Protein AF-A0A954HUU0-F1 (afdb_monomer_lite)

Secondary structure (DSSP, 8-state):
-PPPP-HHHHHHHHHHHHTT-S--HHHHHHHHHTTSS-HHHHHHHHHHHHHHHHTTSS---HHHHHHHHHHHHHHHHHT-SS--TTGGGTTTGGG----HHHHHHHT---SEEE----TTSSHHHHHHHHHHHHHHHSTT-EEEEEESSHHHHHHHHHHHHHHHTTSGGGEEEEETTTTEEEETTS-EEEEEESTTGGGGTT---SEEEETTGGGS-HHHHHHHHHHTTTTT-EEEE-

Radius of gyration: 20.22 Å; chains: 1; bounding box: 48×48×53 Å

Structure (mmCIF, N/CA/C/O backbone):
data_AF-A0A954HUU0-F1
#
_entry.id   AF-A0A954HUU0-F1
#
loop_
_atom_site.group_PDB
_atom_site.id
_atom_site.type_symbol
_atom_site.label_atom_id
_atom_site.label_alt_id
_atom_site.label_comp_id
_atom_site.label_asym_id
_atom_site.label_entity_id
_atom_site.label_seq_id
_atom_site.pdbx_PDB_ins_code
_atom_site.Cartn_x
_atom_site.Cartn_y
_atom_site.Cartn_z
_atom_site.occupancy
_atom_site.B_iso_or_equiv
_atom_site.auth_seq_id
_atom_site.auth_comp_id
_atom_site.auth_asym_id
_atom_site.auth_atom_id
_atom_site.pdbx_PDB_model_num
ATOM 1 N N . MET A 1 1 ? -6.902 29.969 11.211 1.00 32.25 1 MET A N 1
ATOM 2 C CA . MET A 1 1 ? -5.852 28.971 11.527 1.00 32.25 1 MET A CA 1
ATOM 3 C C . MET A 1 1 ? -6.491 27.857 12.345 1.00 32.25 1 MET A C 1
ATOM 5 O O . MET A 1 1 ? -6.818 28.098 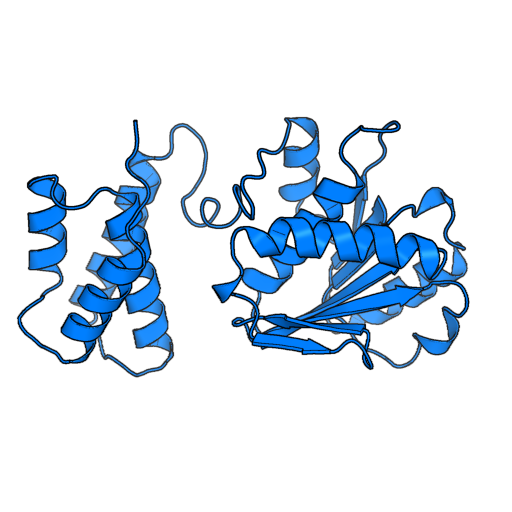13.498 1.00 32.25 1 MET A O 1
ATOM 9 N N . SER A 1 2 ? -6.751 26.686 11.755 1.00 42.28 2 SER A N 1
ATOM 10 C CA . SER A 1 2 ? -7.292 25.547 12.514 1.00 42.28 2 SER A CA 1
ATOM 11 C C . SER A 1 2 ? -6.199 25.004 13.440 1.00 42.28 2 SER A C 1
ATOM 13 O O . SER A 1 2 ? -5.129 24.620 12.966 1.00 42.28 2 SER A O 1
ATOM 15 N N . ARG A 1 3 ? -6.422 25.036 14.761 1.00 49.59 3 ARG A N 1
ATOM 16 C CA . ARG A 1 3 ? -5.542 24.363 15.730 1.00 49.59 3 ARG A CA 1
ATOM 17 C C . ARG A 1 3 ? -5.655 22.859 15.487 1.00 49.59 3 ARG A C 1
ATOM 19 O O . ARG A 1 3 ? -6.752 22.324 15.591 1.00 49.59 3 ARG A O 1
ATOM 26 N N . LYS A 1 4 ? -4.541 22.188 15.182 1.00 52.84 4 LYS A N 1
ATOM 27 C CA . LYS A 1 4 ? -4.519 20.724 15.048 1.00 52.84 4 LYS A CA 1
ATOM 28 C C . LYS A 1 4 ? -5.089 20.067 16.321 1.00 52.84 4 LYS A C 1
ATOM 30 O O . LYS A 1 4 ? -4.762 20.540 17.414 1.00 52.84 4 LYS A O 1
ATOM 35 N N . PRO A 1 5 ? -5.914 19.011 16.209 1.00 57.75 5 PRO A N 1
ATOM 36 C CA . PRO A 1 5 ? -6.467 18.317 17.368 1.00 57.75 5 PRO A CA 1
ATOM 37 C C . PRO A 1 5 ? -5.369 17.710 18.242 1.00 57.75 5 PRO A C 1
ATOM 39 O O . PRO A 1 5 ? -4.476 17.021 17.744 1.00 57.75 5 PRO A O 1
ATOM 42 N N . ASP A 1 6 ? -5.459 17.914 19.555 1.00 71.38 6 ASP A N 1
ATOM 43 C CA . ASP A 1 6 ? -4.614 17.213 20.520 1.00 71.38 6 ASP A CA 1
ATOM 44 C C . ASP A 1 6 ? -5.115 15.770 20.678 1.00 71.38 6 ASP A C 1
ATOM 46 O O . ASP A 1 6 ? -6.117 15.489 21.341 1.00 71.38 6 ASP A O 1
ATOM 50 N N . ARG A 1 7 ? -4.409 14.840 20.033 1.00 62.88 7 ARG A N 1
ATOM 51 C CA . ARG A 1 7 ? -4.769 13.418 19.992 1.00 62.88 7 ARG A CA 1
ATOM 52 C C . ARG A 1 7 ? -4.695 12.736 21.359 1.00 62.88 7 ARG A C 1
ATOM 54 O O . ARG A 1 7 ? -5.419 11.766 21.579 1.00 62.88 7 ARG A O 1
ATOM 61 N N . LYS A 1 8 ? -3.860 13.230 22.281 1.00 69.06 8 LYS A N 1
ATOM 62 C CA . LYS A 1 8 ? -3.802 12.709 23.654 1.00 69.06 8 LYS A CA 1
ATOM 63 C C . LYS A 1 8 ? -5.091 13.067 24.392 1.00 69.06 8 LYS A C 1
ATOM 65 O O . LYS A 1 8 ? -5.734 12.189 24.961 1.00 69.06 8 LYS A O 1
ATOM 70 N N . LYS A 1 9 ? -5.529 14.318 24.246 1.00 66.06 9 LYS A N 1
ATOM 71 C CA . LYS A 1 9 ? -6.790 14.817 24.803 1.00 66.06 9 LYS A CA 1
ATOM 72 C C . LYS A 1 9 ? -8.018 14.095 24.231 1.00 66.06 9 LYS A C 1
ATOM 74 O O . LYS A 1 9 ? -8.943 13.790 24.975 1.00 66.06 9 LYS A O 1
ATOM 79 N N . VAL A 1 10 ? -8.023 13.764 22.933 1.00 66.44 10 VAL A N 1
ATOM 80 C CA . VAL A 1 10 ? -9.091 12.947 22.311 1.00 66.44 10 VAL A CA 1
ATOM 81 C C . VAL A 1 10 ? -9.183 11.567 22.967 1.00 66.44 10 VAL A C 1
ATOM 83 O O . VAL A 1 10 ? -10.275 11.155 23.351 1.00 66.44 10 VAL A O 1
ATOM 86 N N . LYS A 1 11 ? -8.052 10.869 23.139 1.00 71.00 11 LYS A N 1
ATOM 87 C CA . LYS A 1 11 ? -8.024 9.550 23.793 1.00 71.00 11 LYS A CA 1
ATOM 88 C C . LYS A 1 11 ? -8.508 9.614 25.240 1.00 71.00 11 LYS A C 1
ATOM 90 O O . LYS A 1 11 ? -9.273 8.751 25.651 1.00 71.00 11 LYS A O 1
ATOM 95 N N . GLU A 1 12 ? -8.102 10.635 25.994 1.00 69.06 12 GLU A N 1
ATOM 96 C CA . GLU A 1 12 ? -8.565 10.854 27.372 1.00 69.06 12 GLU A CA 1
ATOM 97 C C . GLU A 1 12 ? -10.092 11.025 27.439 1.00 69.06 12 GLU A C 1
ATOM 99 O O . GLU A 1 12 ? -10.744 10.387 28.262 1.00 69.06 12 GLU A O 1
ATOM 104 N N . ILE A 1 13 ? -10.676 11.817 26.531 1.00 66.38 13 ILE A N 1
ATOM 105 C CA . ILE A 1 13 ? -12.129 12.047 26.466 1.00 66.38 13 ILE A CA 1
ATOM 106 C C . ILE A 1 13 ? -12.883 10.772 26.088 1.00 66.38 13 ILE A C 1
ATOM 108 O O . ILE A 1 13 ? -13.893 10.451 26.712 1.00 66.38 13 ILE A O 1
ATOM 112 N N . VAL A 1 14 ? -12.398 10.041 25.080 1.00 66.75 14 VAL A N 1
ATOM 113 C CA . VAL A 1 14 ? -13.001 8.768 24.670 1.00 66.75 14 VAL A CA 1
ATOM 114 C C . VAL A 1 14 ? -12.947 7.785 25.833 1.00 66.75 14 VAL A C 1
ATOM 116 O O . VAL A 1 14 ? -13.980 7.243 26.196 1.00 66.75 14 VAL A O 1
ATOM 119 N N . ASN A 1 15 ? -11.795 7.612 26.482 1.00 68.38 15 ASN A N 1
ATOM 120 C CA . ASN A 1 15 ? -11.653 6.692 27.611 1.00 68.38 15 ASN A CA 1
ATOM 121 C C . ASN A 1 15 ? -12.575 7.048 28.786 1.00 68.38 15 ASN A C 1
ATOM 123 O O . ASN A 1 15 ? -13.196 6.150 29.349 1.00 68.38 15 ASN A O 1
ATOM 127 N N . ALA A 1 16 ? -12.720 8.334 29.116 1.00 65.88 16 ALA A N 1
ATOM 128 C CA . ALA A 1 16 ? -13.672 8.788 30.132 1.00 65.88 16 ALA A CA 1
ATOM 129 C C . ALA A 1 16 ? -15.127 8.457 29.743 1.00 65.88 16 ALA A C 1
ATOM 131 O O . ALA A 1 16 ? -15.900 7.968 30.567 1.00 65.88 16 ALA A O 1
ATOM 132 N N . PHE A 1 17 ? -15.485 8.622 28.464 1.00 66.44 17 PHE A N 1
ATOM 133 C CA . PHE A 1 17 ? -16.794 8.218 27.943 1.00 66.44 17 PHE A CA 1
ATOM 134 C C . PHE A 1 17 ? -17.013 6.697 28.042 1.00 66.44 17 PHE A C 1
ATOM 136 O O . PHE A 1 17 ? -18.067 6.250 28.493 1.00 66.44 17 PHE A O 1
ATOM 143 N N . LEU A 1 18 ? -16.011 5.889 27.666 1.00 61.09 18 LEU A N 1
ATOM 144 C CA . LEU A 1 18 ? -16.053 4.420 27.761 1.00 61.09 18 LEU A CA 1
ATOM 145 C C . LEU A 1 18 ? -16.212 3.944 29.211 1.00 61.09 18 LEU A C 1
ATOM 147 O O . LEU A 1 18 ? -16.964 3.008 29.475 1.00 61.09 18 LEU A O 1
ATOM 151 N N . ALA A 1 19 ? -15.549 4.619 30.152 1.00 67.50 19 ALA A N 1
ATOM 152 C CA . ALA A 1 19 ? -15.656 4.354 31.583 1.00 67.50 19 ALA A CA 1
ATOM 153 C C . ALA A 1 19 ? -17.013 4.783 32.186 1.00 67.50 19 ALA A C 1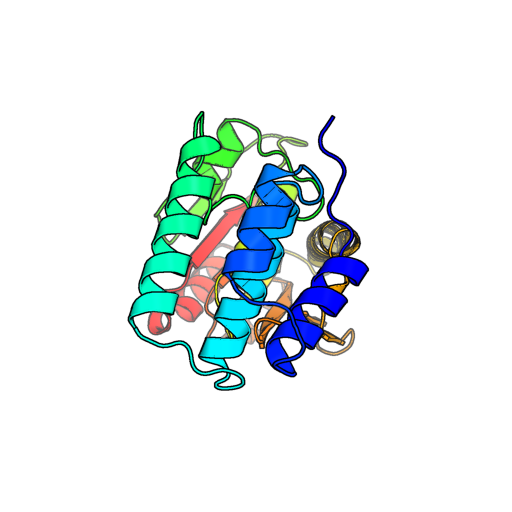
ATOM 155 O O . ALA A 1 19 ? -17.248 4.573 33.375 1.00 67.50 19 ALA A O 1
ATOM 156 N N . LYS A 1 20 ? -17.920 5.360 31.376 1.00 63.16 20 LYS A N 1
ATOM 157 C CA . LYS A 1 20 ? -19.180 6.000 31.800 1.00 63.16 20 LYS A CA 1
ATOM 158 C C . LYS A 1 20 ? -18.962 7.128 32.817 1.00 63.16 20 LYS A C 1
ATOM 160 O O . LYS A 1 20 ? -19.861 7.471 33.585 1.00 63.16 20 LYS A O 1
ATOM 165 N N . GLU A 1 21 ? -17.776 7.726 32.817 1.00 48.81 21 GLU A N 1
ATOM 166 C CA . GLU A 1 21 ? -17.417 8.819 33.709 1.00 48.81 21 GLU A CA 1
ATOM 167 C C . GLU A 1 21 ? -17.825 10.156 33.084 1.00 48.81 21 GLU A C 1
ATOM 169 O O . GLU A 1 21 ? -17.223 10.589 32.109 1.00 48.81 21 GLU A O 1
ATOM 174 N N . ARG A 1 22 ? -18.837 10.823 33.667 1.00 49.34 22 ARG A N 1
ATOM 175 C CA . ARG A 1 22 ? -19.143 12.278 33.589 1.00 49.34 22 ARG A CA 1
ATOM 176 C C . ARG A 1 22 ? -19.144 12.987 32.217 1.00 49.34 22 ARG A C 1
ATOM 178 O O . ARG A 1 22 ? -19.263 14.208 32.196 1.00 49.34 22 ARG A O 1
ATOM 185 N N . ILE A 1 23 ? -19.027 12.279 31.100 1.00 52.69 23 ILE A N 1
ATOM 186 C CA . ILE A 1 23 ? -19.026 12.839 29.749 1.00 52.69 23 ILE A CA 1
ATOM 187 C C . ILE A 1 23 ? -20.113 12.125 28.951 1.00 52.69 23 ILE A C 1
ATOM 189 O O . ILE A 1 23 ? -20.006 10.940 28.644 1.00 52.69 23 ILE A O 1
ATOM 193 N N . SER A 1 24 ? -21.173 12.860 28.639 1.00 62.12 24 SER A N 1
ATOM 194 C CA . SER A 1 24 ? -22.271 12.456 27.762 1.00 62.12 24 SER A CA 1
ATOM 195 C C . SER A 1 24 ? -22.064 12.980 26.334 1.00 62.12 24 SER A C 1
ATOM 197 O O . SER A 1 24 ? -21.179 13.796 26.069 1.00 62.12 24 SER A O 1
ATOM 199 N N . LEU A 1 25 ? -22.890 12.523 25.387 1.00 57.91 25 LEU A N 1
ATOM 200 C CA . LEU A 1 25 ? -22.887 13.083 24.030 1.00 57.91 25 LEU A CA 1
ATOM 201 C C . LEU A 1 25 ? -23.312 14.561 24.052 1.00 57.91 25 LEU A C 1
ATOM 203 O O . LEU A 1 25 ? -22.773 15.362 23.296 1.00 57.91 25 LEU A O 1
ATOM 207 N N . GLU A 1 26 ? -24.215 14.934 24.966 1.00 60.00 26 GLU A N 1
ATOM 208 C CA . GLU A 1 26 ? -24.618 16.325 25.204 1.00 60.00 26 GLU A CA 1
ATOM 209 C C . GLU A 1 26 ? -23.452 17.210 25.696 1.00 60.00 26 GLU A C 1
ATOM 211 O O . GLU A 1 26 ? -23.372 18.391 25.345 1.00 60.00 26 GLU A O 1
ATOM 216 N N . ASP A 1 27 ? -22.507 16.646 26.456 1.00 64.62 27 ASP A N 1
ATOM 217 C CA . ASP A 1 27 ? -21.320 17.375 26.923 1.00 64.62 27 ASP A CA 1
ATOM 218 C C . ASP A 1 27 ? -20.327 17.661 25.789 1.00 64.62 27 ASP A C 1
ATOM 220 O O . ASP A 1 27 ? -19.670 18.703 25.789 1.00 64.62 27 ASP A O 1
ATOM 224 N N . ILE A 1 28 ? -20.215 16.763 24.805 1.00 62.78 28 ILE A N 1
ATOM 225 C CA . ILE A 1 28 ? -19.353 16.961 23.629 1.00 62.78 28 ILE A CA 1
ATOM 226 C C . ILE A 1 28 ? -19.895 18.107 22.760 1.00 62.78 28 ILE A C 1
ATOM 228 O O . ILE A 1 28 ? -19.119 18.974 22.352 1.00 62.78 28 ILE A O 1
ATOM 232 N N . ASP A 1 29 ? -21.215 18.152 22.548 1.00 57.62 29 ASP A N 1
ATOM 233 C CA . ASP A 1 29 ? -21.903 19.214 21.798 1.00 57.62 29 ASP A CA 1
ATOM 234 C C . ASP A 1 29 ? -21.718 20.584 22.469 1.00 57.62 29 ASP A C 1
ATOM 236 O O . ASP A 1 29 ? -21.285 21.551 21.840 1.00 57.62 29 ASP A O 1
ATOM 240 N N . THR A 1 30 ? -21.942 20.645 23.784 1.00 65.88 30 THR A N 1
ATOM 241 C CA . THR A 1 30 ? -21.792 21.878 24.573 1.00 65.88 30 THR A CA 1
ATOM 242 C C . THR A 1 30 ? -20.370 22.442 24.479 1.00 65.88 30 THR A C 1
ATOM 244 O O . THR A 1 30 ? -20.165 23.656 24.427 1.00 65.88 30 THR A O 1
ATOM 247 N N . ARG A 1 31 ? -19.356 21.570 24.444 1.00 62.62 31 ARG A N 1
ATOM 248 C CA . ARG A 1 31 ? -17.946 21.976 24.323 1.00 62.62 31 ARG A CA 1
ATOM 249 C C . ARG A 1 31 ? -17.572 22.425 22.908 1.00 62.62 31 ARG A C 1
ATOM 251 O O . ARG A 1 31 ? -16.683 23.264 22.764 1.00 62.62 31 ARG A O 1
ATOM 258 N N . LEU A 1 32 ? -18.248 21.926 21.872 1.00 56.62 32 LEU A N 1
ATOM 259 C CA . LEU A 1 32 ? -18.124 22.455 20.509 1.00 56.62 32 LEU A CA 1
ATOM 260 C C . LEU A 1 32 ? -18.706 23.871 20.412 1.00 56.62 32 LEU A C 1
ATOM 262 O O . LEU A 1 32 ? -18.048 24.764 19.884 1.00 56.62 32 LEU A O 1
ATOM 266 N N . GLU A 1 33 ? -19.904 24.095 20.957 1.00 57.56 33 GLU A N 1
ATOM 267 C CA . GLU A 1 33 ? -20.574 25.406 20.937 1.00 57.56 33 GLU A CA 1
ATOM 268 C C . GLU A 1 33 ? -19.787 26.477 21.698 1.00 57.56 33 GLU A C 1
ATOM 270 O O . GLU A 1 33 ? -19.689 27.620 21.255 1.00 57.56 33 GLU A O 1
ATOM 275 N N . LYS A 1 34 ? -19.149 26.090 22.807 1.00 63.84 34 LYS A N 1
ATOM 276 C CA . LYS A 1 34 ? -18.249 26.959 23.580 1.00 63.84 34 LYS A CA 1
ATOM 277 C C . LYS A 1 34 ? -16.889 27.199 22.908 1.00 63.84 34 LYS A C 1
ATOM 279 O O . LYS A 1 34 ? -16.069 27.938 23.448 1.00 63.84 34 LYS A O 1
ATOM 284 N N . GLY A 1 35 ? -16.620 26.573 21.758 1.00 51.84 35 GLY A N 1
ATOM 285 C CA . GLY A 1 35 ? -15.340 26.663 21.049 1.00 51.84 35 GLY A CA 1
ATOM 286 C C . GLY A 1 35 ? -14.175 25.963 21.761 1.00 51.84 35 GLY A C 1
ATOM 287 O O . GLY A 1 35 ? -13.019 26.132 21.369 1.00 51.84 35 GLY A O 1
ATOM 288 N N . GLU A 1 36 ? -14.457 25.171 22.800 1.00 60.09 36 GLU A N 1
ATOM 289 C CA . GLU A 1 36 ? -13.460 24.373 23.520 1.00 60.09 36 GLU A CA 1
ATOM 290 C C . GLU A 1 36 ? 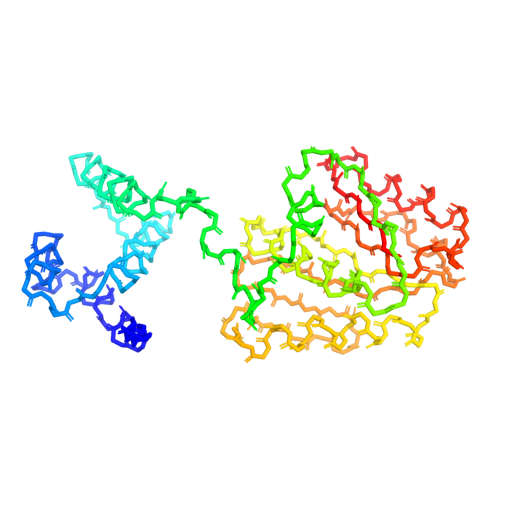-12.957 23.208 22.656 1.00 60.09 36 GLU A C 1
ATOM 292 O O . GLU A 1 36 ? -11.788 22.814 22.746 1.00 60.09 36 GLU A O 1
ATOM 297 N N . PHE A 1 37 ? -13.831 22.685 21.790 1.00 61.34 37 PHE A N 1
ATOM 298 C CA . PHE A 1 37 ? -13.492 21.752 20.724 1.00 61.34 37 PHE A CA 1
ATOM 299 C C . PHE A 1 37 ? -13.659 22.407 19.355 1.00 61.34 37 PHE A C 1
ATOM 301 O O . PHE A 1 37 ? -14.592 23.165 19.118 1.00 61.34 37 PHE A O 1
ATOM 308 N N . ASN A 1 38 ? -12.759 22.076 18.429 1.00 63.12 38 ASN A N 1
ATOM 309 C CA . ASN A 1 38 ? -12.972 22.351 17.013 1.00 63.12 38 ASN A CA 1
ATOM 310 C C . ASN A 1 38 ? -13.667 21.149 16.346 1.00 63.12 38 ASN A C 1
ATOM 312 O O . ASN A 1 38 ? -13.701 20.047 16.901 1.00 63.12 38 ASN A O 1
ATOM 316 N N . ALA A 1 39 ? -14.205 21.356 15.143 1.00 58.66 39 ALA A N 1
ATOM 317 C CA . ALA A 1 39 ? -14.952 20.330 14.413 1.00 58.66 39 ALA A CA 1
ATOM 318 C C . ALA A 1 39 ? -14.133 19.050 14.149 1.00 58.66 39 ALA A C 1
ATOM 320 O O . ALA A 1 39 ? -14.676 17.948 14.163 1.00 58.66 39 ALA A O 1
ATOM 321 N N . GLU A 1 40 ? -12.819 19.183 13.956 1.00 62.84 40 GLU A N 1
ATOM 322 C CA . GLU A 1 40 ? -11.916 18.057 13.713 1.00 62.84 40 GLU A CA 1
ATOM 323 C C . GLU A 1 40 ? -11.727 17.200 14.978 1.00 62.84 40 GLU A C 1
ATOM 325 O O . GLU A 1 40 ? -11.828 15.976 14.918 1.00 62.84 40 GLU A O 1
ATOM 330 N N . THR A 1 41 ? -11.565 17.832 16.144 1.00 61.50 41 THR A N 1
ATOM 331 C CA . THR A 1 41 ? -11.537 17.177 17.460 1.00 61.50 41 THR A CA 1
ATOM 332 C C . THR A 1 41 ? -12.837 16.424 17.725 1.00 61.50 41 THR A C 1
ATOM 334 O O . THR A 1 41 ? -12.793 15.265 18.132 1.00 61.50 41 THR A O 1
ATOM 337 N N . VAL A 1 42 ? -13.991 17.043 17.454 1.00 62.91 42 VAL A N 1
ATOM 338 C CA . VAL A 1 42 ? -15.295 16.383 17.627 1.00 62.91 42 VAL A CA 1
ATOM 339 C C . VAL A 1 42 ? -15.412 15.179 16.699 1.00 62.91 42 VAL A C 1
ATOM 341 O O . VAL A 1 42 ? -15.742 14.090 17.159 1.00 62.91 42 VAL A O 1
ATOM 344 N N . ARG A 1 43 ? -15.050 15.317 15.420 1.00 67.81 43 ARG A N 1
ATOM 345 C CA . ARG A 1 43 ? -15.089 14.209 14.455 1.00 67.81 43 ARG A CA 1
ATOM 346 C C . ARG A 1 43 ? -14.206 13.030 14.870 1.00 67.81 43 ARG A C 1
ATOM 348 O O . ARG A 1 43 ? -14.630 11.884 14.727 1.00 67.81 43 ARG A O 1
ATOM 355 N N . LEU A 1 44 ? -13.013 13.290 15.409 1.00 66.69 44 LEU A N 1
ATOM 356 C CA . LEU A 1 44 ? -12.134 12.241 15.936 1.00 66.69 44 LEU A CA 1
ATOM 357 C C . LEU A 1 44 ? -12.770 11.504 17.120 1.00 66.69 44 LEU A C 1
ATOM 359 O O . LEU A 1 44 ? -12.757 10.275 17.141 1.00 66.69 44 LEU A O 1
ATOM 363 N N . ILE A 1 45 ? -13.370 12.241 18.059 1.00 68.75 45 ILE A N 1
ATOM 364 C CA . ILE A 1 45 ? -14.084 11.659 19.203 1.00 68.75 45 ILE A CA 1
ATOM 365 C C . ILE A 1 45 ? -15.238 10.775 18.712 1.00 68.75 45 ILE A C 1
ATOM 367 O O . ILE A 1 45 ? -15.328 9.615 19.108 1.00 68.75 45 ILE A O 1
ATOM 371 N N . LEU A 1 46 ? -16.080 11.280 17.804 1.00 68.88 46 LEU A N 1
ATOM 372 C CA . LEU A 1 46 ? -17.219 10.521 17.274 1.00 68.88 46 LEU A CA 1
ATOM 373 C C . LEU A 1 46 ? -16.779 9.253 16.523 1.00 68.88 46 LEU A C 1
ATOM 375 O O . LEU A 1 46 ? -17.408 8.204 16.660 1.00 68.88 46 LEU A O 1
ATOM 379 N N . GLY A 1 47 ? -15.684 9.327 15.760 1.00 66.38 47 GLY A N 1
ATOM 380 C CA . GLY A 1 47 ? -15.125 8.179 15.044 1.00 66.38 47 GLY A CA 1
ATOM 381 C C . GLY A 1 47 ? -14.607 7.081 15.976 1.00 66.38 47 GLY A C 1
ATOM 382 O O . GLY A 1 47 ? -14.884 5.904 15.746 1.00 66.38 47 GLY A O 1
ATOM 383 N N . GLU A 1 48 ? -13.897 7.450 17.045 1.00 70.50 48 GLU A N 1
ATOM 384 C CA . GLU A 1 48 ? -13.438 6.489 18.058 1.00 70.50 48 GLU A CA 1
ATOM 385 C C . GLU A 1 48 ? -14.602 5.848 18.816 1.00 70.50 48 GLU A C 1
ATOM 387 O O . GLU A 1 48 ? -14.610 4.638 19.035 1.00 70.50 48 GLU A O 1
ATOM 392 N N . LEU A 1 49 ? -15.623 6.633 19.159 1.00 67.44 49 LEU A N 1
ATOM 393 C CA . LEU A 1 49 ? -16.825 6.118 19.808 1.00 67.44 49 LEU A CA 1
ATOM 394 C C . LEU A 1 49 ? -17.578 5.114 18.925 1.00 67.44 49 LEU A C 1
ATOM 396 O O . LEU A 1 49 ? -18.058 4.096 19.425 1.00 67.44 49 LEU A O 1
ATOM 400 N N . ASN A 1 50 ? -17.644 5.354 17.612 1.00 67.06 50 ASN A N 1
ATOM 401 C CA . ASN A 1 50 ? -18.254 4.406 16.682 1.00 67.06 50 ASN A CA 1
ATOM 402 C C . ASN A 1 50 ? -17.454 3.094 16.594 1.00 67.06 50 ASN A C 1
ATOM 404 O O . ASN A 1 50 ? -18.035 2.015 16.697 1.00 67.06 50 ASN A O 1
ATOM 408 N N . ARG A 1 51 ? -16.117 3.173 16.512 1.00 69.62 51 ARG A N 1
ATOM 409 C CA . ARG A 1 51 ? -15.235 1.991 16.560 1.00 69.62 51 ARG A CA 1
ATOM 410 C C . ARG A 1 51 ? -15.383 1.207 17.864 1.00 69.62 51 ARG A C 1
ATOM 412 O O . ARG A 1 51 ? -15.402 -0.022 17.854 1.00 69.62 51 ARG A O 1
ATOM 419 N N . ALA A 1 52 ? -15.498 1.900 18.995 1.00 67.12 52 ALA A N 1
ATOM 420 C CA . ALA A 1 52 ? -15.721 1.266 20.290 1.00 67.12 52 ALA A CA 1
ATOM 421 C C . ALA A 1 52 ? -17.077 0.537 20.342 1.00 67.12 52 ALA A C 1
ATOM 423 O O . ALA A 1 52 ? -17.169 -0.564 20.890 1.00 67.12 52 ALA A O 1
ATOM 424 N N . ALA A 1 53 ? -18.114 1.098 19.711 1.00 63.50 53 ALA A N 1
ATOM 425 C CA . ALA A 1 53 ? -19.417 0.449 19.580 1.00 63.50 53 ALA A CA 1
ATOM 426 C C . ALA A 1 53 ? -19.373 -0.797 18.674 1.00 63.50 53 ALA A C 1
ATOM 428 O O . ALA A 1 53 ? -19.961 -1.821 19.017 1.00 63.50 53 ALA A O 1
ATOM 429 N N . GLU A 1 54 ? -18.646 -0.755 17.552 1.00 68.88 54 GLU A N 1
ATOM 430 C CA . GLU A 1 54 ? -18.418 -1.921 16.676 1.00 68.88 54 GLU A CA 1
ATOM 431 C C . GLU A 1 54 ? -17.676 -3.049 17.405 1.00 68.88 54 GLU A C 1
ATOM 433 O O . GLU A 1 54 ? -18.009 -4.225 17.258 1.00 68.88 54 GLU A O 1
ATOM 438 N N . ARG A 1 55 ? -16.725 -2.685 18.273 1.00 75.06 55 ARG A N 1
ATOM 439 C CA . ARG A 1 55 ? -15.995 -3.609 19.157 1.00 75.06 55 ARG A CA 1
ATOM 440 C C . ARG A 1 55 ? -16.810 -4.087 20.362 1.00 75.06 55 ARG A C 1
ATOM 442 O O . ARG A 1 55 ? -16.262 -4.792 21.206 1.00 75.06 55 ARG A O 1
ATOM 449 N N . LYS A 1 56 ? -18.091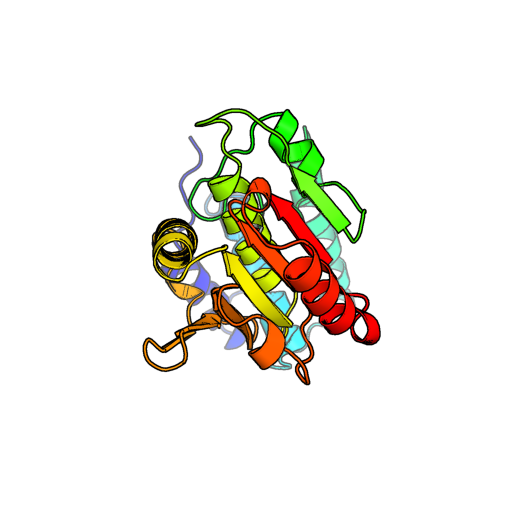 -3.709 20.468 1.00 74.81 56 LYS A N 1
ATOM 450 C CA . LYS A 1 56 ? -18.981 -4.009 21.607 1.00 74.81 56 LYS A CA 1
ATOM 451 C C . LYS A 1 56 ? -18.428 -3.556 22.964 1.00 74.81 56 LYS A C 1
ATOM 453 O O . LYS A 1 56 ? -18.808 -4.091 24.000 1.00 74.81 56 LYS A O 1
ATOM 458 N N . GLN A 1 57 ? -17.535 -2.568 22.973 1.00 66.19 57 GLN A N 1
ATOM 459 C CA . GLN A 1 57 ? -17.017 -1.975 24.208 1.00 66.19 57 GLN A CA 1
ATOM 460 C C . GLN A 1 57 ? -18.047 -1.032 24.839 1.00 66.19 57 GLN A C 1
ATOM 462 O O . GLN A 1 57 ? -17.958 -0.713 26.021 1.00 66.19 57 GLN A O 1
ATOM 467 N N . ILE A 1 58 ? -19.026 -0.588 24.043 1.00 68.00 58 ILE A N 1
ATOM 468 C CA . ILE A 1 58 ? -20.086 0.334 24.443 1.00 68.00 58 ILE A CA 1
ATOM 469 C C . ILE A 1 58 ? -21.362 -0.020 23.687 1.00 68.00 58 ILE A C 1
ATOM 471 O O . ILE A 1 58 ? -21.319 -0.314 22.492 1.00 68.00 58 ILE A O 1
ATOM 475 N N . GLU A 1 59 ? -22.504 0.078 24.360 1.00 62.22 59 GLU A N 1
ATOM 476 C CA . GLU A 1 59 ? -23.813 -0.003 23.718 1.00 62.22 59 GLU A CA 1
ATOM 477 C C . GLU A 1 59 ? -24.472 1.373 23.703 1.00 62.22 59 GLU A C 1
ATOM 479 O O . GLU A 1 59 ? -24.734 1.980 24.741 1.00 62.22 59 GLU A O 1
ATOM 484 N N . PHE A 1 60 ? -24.749 1.860 22.497 1.00 63.59 60 PHE A N 1
ATOM 485 C CA . PHE A 1 60 ? -25.565 3.045 22.284 1.00 63.59 60 PHE A CA 1
ATOM 486 C C . PHE A 1 60 ? -27.028 2.645 22.117 1.00 63.59 60 PHE A C 1
ATOM 488 O O . PHE A 1 60 ? -27.346 1.730 21.356 1.00 63.59 60 PHE A O 1
ATOM 495 N N . THR A 1 61 ? -27.936 3.398 22.735 1.00 64.69 61 THR A N 1
ATOM 496 C CA . THR A 1 61 ? -29.361 3.311 22.389 1.00 64.69 61 THR A CA 1
ATOM 497 C C . THR A 1 61 ? -29.580 3.716 20.925 1.00 64.69 61 THR A C 1
ATOM 499 O O . THR A 1 61 ? -28.819 4.509 20.361 1.00 64.69 61 THR A O 1
ATOM 502 N N . ALA A 1 62 ? -30.659 3.235 20.300 1.00 47.75 62 ALA A N 1
ATOM 503 C CA . ALA A 1 62 ? -31.005 3.603 18.921 1.00 47.75 62 ALA A CA 1
ATOM 504 C C . ALA A 1 62 ? -31.115 5.131 18.727 1.00 47.75 62 ALA A C 1
ATOM 506 O O . ALA A 1 62 ? -30.674 5.674 17.713 1.00 47.75 62 ALA A O 1
ATOM 507 N N . LYS A 1 63 ? -31.624 5.841 19.744 1.00 53.66 63 LYS A N 1
ATOM 508 C CA . LYS A 1 63 ? -31.709 7.308 19.767 1.00 53.66 63 LYS A CA 1
ATOM 509 C C . LYS A 1 63 ? -30.322 7.966 19.727 1.00 53.66 63 LYS A C 1
ATOM 511 O O . LYS A 1 63 ? -30.126 8.914 18.972 1.00 53.66 63 LYS A O 1
ATOM 516 N N . GLN A 1 64 ? -29.360 7.446 20.492 1.00 54.94 64 GLN A N 1
ATOM 517 C CA . GLN A 1 64 ? -27.980 7.946 20.516 1.00 54.94 64 GLN A CA 1
ATOM 518 C C . GLN A 1 64 ? -27.240 7.654 19.203 1.00 54.94 64 GLN A C 1
ATOM 520 O O . GLN A 1 64 ? -26.565 8.541 18.688 1.00 54.94 64 GLN A O 1
ATOM 525 N N . ARG A 1 65 ? -27.429 6.466 18.606 1.00 55.91 65 ARG A N 1
ATOM 526 C CA . ARG A 1 65 ? -26.874 6.129 17.279 1.00 55.91 65 ARG A CA 1
ATOM 527 C C . ARG A 1 65 ? -27.361 7.071 16.183 1.00 55.91 65 ARG A C 1
ATOM 529 O O . ARG A 1 65 ? -26.554 7.595 15.423 1.00 55.91 65 ARG A O 1
ATOM 536 N N . ASN A 1 66 ? -28.668 7.317 16.122 1.00 51.94 66 ASN A N 1
ATOM 537 C CA . ASN A 1 66 ? -29.240 8.199 15.105 1.00 51.94 66 ASN A CA 1
ATOM 538 C C . ASN A 1 66 ? -28.775 9.652 15.285 1.00 51.94 66 ASN A C 1
ATOM 540 O O . ASN A 1 66 ? -28.506 10.332 14.297 1.00 51.94 66 ASN A O 1
ATOM 544 N N . LYS A 1 67 ? -28.621 10.111 16.536 1.00 59.56 67 LYS A N 1
ATOM 545 C CA . LYS A 1 67 ? -28.048 11.429 16.852 1.00 59.56 67 LYS A CA 1
ATOM 546 C C . LYS A 1 67 ? -26.590 11.534 16.381 1.00 59.56 67 LYS A C 1
ATOM 548 O O . LYS A 1 67 ? -26.261 12.485 15.684 1.00 59.56 67 LYS A O 1
ATOM 553 N N . LEU A 1 68 ? -25.760 10.528 16.671 1.00 58.62 68 LEU A N 1
ATOM 554 C CA . LEU A 1 68 ? -24.357 10.450 16.239 1.00 58.62 68 LEU A CA 1
ATOM 555 C C . LEU A 1 68 ? -24.195 10.474 14.716 1.00 58.62 68 LEU A C 1
ATOM 557 O O . LEU A 1 68 ? -23.374 11.222 14.192 1.00 58.62 68 LEU A O 1
ATOM 561 N N . LEU A 1 69 ? -24.990 9.674 14.001 1.00 54.34 69 LEU A N 1
ATOM 562 C CA . LEU A 1 69 ? -24.961 9.611 12.537 1.00 54.34 69 LEU A CA 1
ATOM 563 C C . LEU A 1 69 ? -25.364 10.944 11.908 1.00 54.34 69 LEU A C 1
ATOM 565 O O . LEU A 1 69 ? -24.692 11.425 10.997 1.00 54.34 69 LEU A O 1
ATOM 569 N N . ARG A 1 70 ? -26.422 11.567 12.434 1.00 60.41 70 ARG A N 1
ATOM 570 C CA . ARG A 1 70 ? -26.886 12.878 11.982 1.00 60.41 70 ARG A CA 1
ATOM 571 C C . ARG A 1 70 ? -25.852 13.973 12.256 1.00 60.41 70 ARG A C 1
ATOM 573 O O . ARG A 1 70 ? -25.599 14.787 11.380 1.00 60.41 70 ARG A O 1
ATOM 580 N N . GLN A 1 71 ? -25.217 13.971 13.426 1.00 58.56 71 GLN A N 1
ATOM 581 C CA . GLN A 1 71 ? -24.172 14.939 13.779 1.00 58.56 71 GLN A CA 1
ATOM 582 C C . GLN A 1 71 ? -22.906 14.761 12.950 1.00 58.56 71 GLN A C 1
ATOM 584 O O . GLN A 1 71 ? -22.333 15.757 12.515 1.00 58.56 71 GLN A O 1
ATOM 589 N N . LYS A 1 72 ? -22.499 13.507 12.693 1.00 59.44 72 LYS A N 1
ATOM 590 C CA . LYS A 1 72 ? -21.446 13.194 11.725 1.00 59.44 72 LYS A CA 1
ATOM 591 C C . LYS A 1 72 ? -21.814 13.876 10.411 1.00 59.44 72 LYS A C 1
ATOM 593 O O . LYS A 1 72 ? -21.112 14.811 10.050 1.00 59.44 72 LYS A O 1
ATOM 598 N N . GLN A 1 73 ? -22.962 13.534 9.813 1.00 56.97 73 GLN A N 1
ATOM 599 C CA . GLN A 1 73 ? -23.471 14.098 8.550 1.00 56.97 73 GLN A CA 1
ATOM 600 C C . GLN A 1 73 ? -23.549 15.634 8.523 1.00 56.97 73 GLN A C 1
ATOM 602 O O . GLN A 1 73 ? -23.123 16.249 7.548 1.00 56.97 73 GLN A O 1
ATOM 607 N N . GLU A 1 74 ? -24.055 16.282 9.573 1.00 58.09 74 GLU A N 1
ATOM 608 C CA . GLU A 1 74 ? -24.165 17.746 9.664 1.00 58.09 74 GLU A CA 1
ATOM 609 C C . GLU A 1 74 ? -22.785 18.424 9.729 1.00 58.09 74 GLU A C 1
ATOM 611 O O . GLU A 1 74 ? -22.568 19.446 9.070 1.00 58.09 74 GLU A O 1
ATOM 616 N N . LEU A 1 75 ? -21.830 17.836 10.459 1.00 54.94 75 LEU A N 1
ATOM 617 C CA . LEU A 1 75 ? -20.435 18.285 10.478 1.00 54.94 75 LEU A CA 1
ATOM 618 C C . LEU A 1 75 ? -19.751 18.061 9.125 1.00 54.94 75 LEU A C 1
ATOM 620 O O . LEU A 1 75 ? -18.965 18.909 8.704 1.00 54.94 75 LEU A O 1
ATOM 624 N N . GLU A 1 76 ? -20.079 16.976 8.418 1.00 52.31 76 GLU A N 1
ATOM 625 C CA . GLU A 1 76 ? -19.591 16.743 7.051 1.00 52.31 76 GLU A CA 1
ATOM 626 C C . GLU A 1 76 ? -20.171 17.774 6.079 1.00 52.31 76 GLU A C 1
ATOM 628 O O . GLU A 1 76 ? -19.457 18.280 5.222 1.00 52.31 76 GLU A O 1
ATOM 633 N N . THR A 1 77 ? -21.446 18.134 6.251 1.00 49.16 77 THR A N 1
ATOM 634 C CA . THR A 1 77 ? -22.174 19.074 5.387 1.00 49.16 77 THR A CA 1
ATOM 635 C C . THR A 1 77 ? -21.686 20.515 5.568 1.00 49.16 77 THR A C 1
ATOM 637 O O . THR A 1 77 ? -21.514 21.231 4.587 1.00 49.16 77 THR A O 1
ATOM 640 N N . ARG A 1 78 ? -21.377 20.945 6.802 1.00 46.56 78 ARG A N 1
ATOM 641 C CA . ARG A 1 78 ? -20.794 22.279 7.072 1.00 46.56 78 ARG A CA 1
ATOM 642 C C . ARG A 1 78 ? -19.370 22.453 6.534 1.00 46.56 78 ARG A C 1
ATOM 644 O O . ARG A 1 78 ? -18.925 23.584 6.379 1.00 46.56 78 ARG A O 1
ATOM 651 N N . TYR A 1 79 ? -18.665 21.359 6.258 1.00 45.12 79 TYR A N 1
ATOM 652 C CA . TYR A 1 79 ? -17.334 21.361 5.641 1.00 45.12 79 TYR A CA 1
ATOM 653 C C . TYR A 1 79 ? -17.382 21.134 4.119 1.00 45.12 79 TYR A C 1
ATOM 655 O O . TYR A 1 79 ? -16.342 21.127 3.463 1.00 45.12 79 TYR A O 1
ATOM 663 N N . ASN A 1 80 ? -18.585 20.961 3.558 1.00 39.78 80 ASN A N 1
ATOM 664 C CA . ASN A 1 80 ? -18.829 20.469 2.205 1.00 39.78 80 ASN A CA 1
ATOM 665 C C . ASN A 1 80 ? -18.964 21.560 1.132 1.00 39.78 80 ASN A C 1
ATOM 667 O O . ASN A 1 80 ? -19.513 21.295 0.065 1.00 39.78 80 ASN A O 1
ATOM 671 N N . ASP A 1 81 ? -18.300 22.703 1.313 1.00 42.44 81 ASP A N 1
ATOM 672 C CA . ASP A 1 81 ? -17.720 23.432 0.171 1.00 42.44 81 ASP A CA 1
ATOM 673 C C . ASP A 1 81 ? -16.551 22.618 -0.453 1.00 42.44 81 ASP A C 1
ATOM 675 O O . ASP A 1 81 ? -15.484 23.149 -0.767 1.00 42.44 81 ASP A O 1
ATOM 679 N N . GLY A 1 82 ? -16.744 21.299 -0.644 1.00 41.72 82 GLY A N 1
ATOM 680 C CA . GLY A 1 82 ? -15.971 20.519 -1.607 1.00 41.72 82 GLY A CA 1
ATOM 681 C C . GLY A 1 82 ? -15.666 19.035 -1.363 1.00 41.72 82 GLY A C 1
ATOM 682 O O . GLY A 1 82 ? -15.162 18.442 -2.313 1.00 41.72 82 GLY A O 1
ATOM 683 N N . ALA A 1 83 ? -15.901 18.396 -0.207 1.00 34.28 83 ALA A N 1
ATOM 684 C CA . ALA A 1 83 ? -15.641 16.947 -0.065 1.00 34.28 83 ALA A CA 1
ATOM 685 C C . ALA A 1 83 ? -16.302 16.305 1.173 1.00 34.28 83 ALA A C 1
ATOM 687 O O . ALA A 1 83 ? -16.079 16.737 2.305 1.00 34.28 83 ALA A O 1
ATOM 688 N N . SER A 1 84 ? -17.079 15.236 0.951 1.00 34.94 84 SER A N 1
ATOM 689 C CA . SER A 1 84 ? -17.770 14.432 1.970 1.00 34.94 84 SER A CA 1
ATOM 690 C C . SER A 1 84 ? -16.830 13.982 3.091 1.00 34.94 84 SER A C 1
ATOM 692 O O . SER A 1 84 ? -15.699 13.589 2.831 1.00 34.94 84 SER A O 1
ATOM 694 N N . ALA A 1 85 ? -17.264 13.985 4.354 1.00 35.78 85 ALA A N 1
ATOM 695 C CA . ALA A 1 85 ? -16.362 13.702 5.476 1.00 35.78 85 ALA A CA 1
ATOM 696 C C . ALA A 1 85 ? -16.174 12.212 5.817 1.00 35.78 85 ALA A C 1
ATOM 698 O O . ALA A 1 85 ? -15.540 11.892 6.820 1.00 35.78 85 ALA A O 1
ATOM 699 N N . GLU A 1 86 ? -16.535 11.293 4.925 1.00 35.66 86 GLU A N 1
ATOM 700 C CA . GLU A 1 86 ? -15.838 10.000 4.827 1.00 35.66 86 GLU A CA 1
ATOM 701 C C . GLU A 1 86 ? -14.516 10.124 4.047 1.00 35.66 86 GLU A C 1
ATOM 703 O O . GLU A 1 86 ? -13.549 9.436 4.354 1.00 35.66 86 GLU A O 1
ATOM 708 N N . THR A 1 87 ? -14.400 11.118 3.164 1.00 33.91 87 THR A N 1
ATOM 709 C CA . THR A 1 87 ? -13.235 11.396 2.305 1.00 33.91 87 THR A CA 1
ATOM 710 C C . THR A 1 87 ? -12.097 12.121 3.050 1.00 33.91 87 THR A C 1
ATOM 712 O O . THR A 1 87 ? -10.918 11.944 2.751 1.00 33.91 87 THR A O 1
ATOM 715 N N . ILE A 1 88 ? -12.400 12.884 4.108 1.00 34.94 88 ILE A N 1
ATOM 716 C CA . ILE A 1 88 ? -11.408 13.755 4.779 1.00 34.94 88 ILE A CA 1
ATOM 717 C C . ILE A 1 88 ? -10.423 12.978 5.684 1.00 34.94 88 ILE A C 1
ATOM 719 O O . ILE A 1 88 ? -9.387 13.515 6.062 1.00 34.94 88 ILE A O 1
ATOM 723 N N . PHE A 1 89 ? -10.692 11.714 6.048 1.00 35.16 89 PHE A N 1
ATOM 724 C CA . PHE A 1 89 ? -9.667 10.900 6.746 1.00 35.16 89 PHE A CA 1
ATOM 725 C C . PHE A 1 89 ? -8.506 10.504 5.825 1.00 35.16 89 PHE A C 1
ATOM 727 O O . PHE A 1 89 ? -7.458 10.052 6.280 1.00 35.16 89 PHE A O 1
ATOM 734 N N . VAL A 1 90 ? -8.721 10.690 4.530 1.00 41.84 90 VAL A N 1
ATOM 735 C CA . VAL A 1 90 ? -7.993 10.021 3.481 1.00 41.84 90 VAL A CA 1
ATOM 736 C C . VAL A 1 90 ? -7.210 11.054 2.696 1.00 41.84 90 VAL A C 1
ATOM 738 O O . VAL A 1 90 ? -6.000 10.904 2.602 1.00 41.84 90 VAL A O 1
ATOM 741 N N . ASP A 1 91 ? -7.840 12.176 2.327 1.00 40.72 91 ASP A N 1
ATOM 742 C CA . ASP A 1 91 ? -7.279 13.297 1.546 1.00 40.72 91 ASP A CA 1
ATOM 743 C C . ASP A 1 91 ? -6.082 14.045 2.163 1.00 40.72 91 ASP A C 1
ATOM 745 O O . ASP A 1 91 ? -5.702 15.106 1.672 1.00 40.72 91 ASP A O 1
ATOM 749 N N . ASN A 1 92 ? -5.481 13.537 3.243 1.00 50.84 92 ASN A N 1
ATOM 750 C CA . ASN A 1 92 ? -4.285 14.126 3.842 1.00 50.84 92 ASN A CA 1
ATOM 751 C C . ASN A 1 92 ? -3.423 13.122 4.631 1.00 50.84 92 ASN A C 1
ATOM 753 O O . ASN A 1 92 ? -2.780 13.500 5.616 1.00 50.84 92 ASN A O 1
ATOM 757 N N . ILE A 1 93 ? -3.368 11.847 4.217 1.00 54.97 93 ILE A N 1
ATOM 758 C CA . ILE A 1 93 ? -2.348 10.916 4.737 1.00 54.97 93 ILE A CA 1
ATOM 759 C C . ILE A 1 93 ? -0.966 11.553 4.536 1.00 54.97 93 ILE A C 1
ATOM 761 O O . ILE A 1 93 ? -0.599 11.922 3.420 1.00 54.97 93 ILE A O 1
ATOM 765 N N . GLY A 1 94 ? -0.230 11.757 5.631 1.00 49.72 94 GLY A N 1
ATOM 766 C CA . GLY A 1 94 ? 1.100 12.372 5.597 1.00 49.72 94 GLY A CA 1
ATOM 767 C C . GLY A 1 94 ? 1.143 13.818 5.074 1.00 49.72 94 GLY A C 1
ATOM 768 O O . GLY A 1 94 ? 2.211 14.286 4.693 1.00 49.72 94 GLY A O 1
ATOM 769 N N . GLY A 1 95 ? 0.015 14.540 5.029 1.00 55.84 95 GLY A N 1
ATOM 770 C CA . GLY A 1 95 ? -0.038 15.895 4.462 1.00 55.84 95 GLY A CA 1
ATOM 771 C C . GLY A 1 95 ? -0.138 15.944 2.930 1.00 55.84 95 GLY A C 1
ATOM 772 O O . GLY A 1 95 ? 0.175 16.975 2.327 1.00 55.84 95 GLY A O 1
ATOM 773 N N . TYR A 1 96 ? -0.532 14.840 2.285 1.00 63.47 96 TYR A N 1
ATOM 774 C CA . TYR A 1 96 ? -0.720 14.797 0.840 1.00 63.47 96 TYR A CA 1
ATOM 775 C C . TYR A 1 96 ? -1.854 15.703 0.365 1.00 63.47 96 TYR A C 1
ATOM 777 O O . TYR A 1 96 ? -3.007 15.519 0.730 1.00 63.47 96 TYR A O 1
ATOM 785 N N . LYS A 1 97 ? -1.544 16.616 -0.558 1.00 65.75 97 LYS A N 1
ATOM 786 C CA . LYS A 1 97 ? -2.542 17.403 -1.281 1.00 65.75 97 LYS A CA 1
ATOM 787 C C . LYS A 1 97 ? -2.519 17.023 -2.756 1.00 65.75 97 LYS A C 1
ATOM 789 O O . LYS A 1 97 ? -1.695 17.535 -3.513 1.00 65.75 97 LYS A O 1
ATOM 794 N N . ALA A 1 98 ? -3.438 16.150 -3.165 1.00 63.75 98 ALA A N 1
ATOM 795 C CA . ALA A 1 98 ? -3.565 15.731 -4.557 1.00 63.75 98 ALA A CA 1
ATOM 796 C C . ALA A 1 98 ? -3.731 16.941 -5.498 1.00 63.75 98 ALA A C 1
ATOM 798 O O . ALA A 1 98 ? -4.582 17.812 -5.287 1.00 63.75 98 ALA A O 1
ATOM 799 N N . PHE A 1 99 ? -2.957 17.000 -6.579 1.00 68.06 99 PHE A N 1
ATOM 800 C CA . PHE A 1 99 ? -3.205 17.921 -7.688 1.00 68.06 99 PHE A CA 1
ATOM 801 C C . PHE A 1 99 ? -4.412 17.454 -8.520 1.00 68.06 99 PHE A C 1
ATOM 803 O O . PHE A 1 99 ? -4.833 16.301 -8.442 1.00 68.06 99 PHE A O 1
ATOM 810 N N . GLY A 1 100 ? -4.976 18.338 -9.353 1.00 65.19 100 GLY A N 1
ATOM 811 C CA . GLY A 1 100 ? -6.233 18.075 -10.075 1.00 65.19 100 GLY A CA 1
ATOM 812 C C . GLY A 1 100 ? -6.273 16.748 -10.844 1.00 65.19 100 GLY A C 1
ATOM 813 O O . GLY A 1 100 ? -7.266 16.035 -10.768 1.00 65.19 100 GLY A O 1
ATOM 814 N N . LYS A 1 101 ? -5.179 16.362 -11.515 1.00 72.62 101 LYS A N 1
ATOM 815 C CA . LYS A 1 101 ? -5.099 15.082 -12.244 1.00 72.62 101 LYS A CA 1
ATOM 816 C C . LYS A 1 101 ? -4.927 13.861 -11.331 1.00 72.62 101 LYS A C 1
ATOM 818 O O . LYS A 1 101 ? -5.387 12.785 -11.687 1.00 72.62 101 LYS A O 1
ATOM 823 N N . GLN A 1 102 ? -4.309 14.020 -10.160 1.00 76.06 102 GLN A N 1
ATOM 824 C CA . GLN A 1 102 ? -4.179 12.938 -9.176 1.00 76.06 102 GLN A CA 1
ATOM 825 C C . GLN A 1 102 ? -5.537 12.623 -8.540 1.00 76.06 102 GLN A C 1
ATOM 827 O O . GLN A 1 102 ? -5.886 11.458 -8.390 1.00 76.06 102 GLN A O 1
ATOM 832 N N . ARG A 1 103 ? -6.369 13.646 -8.290 1.00 77.25 103 ARG A N 1
ATOM 833 C CA . ARG A 1 103 ? -7.760 13.450 -7.845 1.00 77.25 103 ARG A CA 1
ATOM 834 C C . ARG A 1 103 ? -8.561 12.553 -8.791 1.00 77.25 103 ARG A C 1
ATOM 836 O O . ARG A 1 103 ? -9.270 11.671 -8.324 1.00 77.25 103 ARG A O 1
ATOM 843 N N . LEU A 1 104 ? -8.410 12.724 -10.109 1.00 78.56 104 LEU A N 1
ATOM 844 C CA . LEU A 1 104 ? -9.084 11.865 -11.096 1.00 78.56 104 LEU A CA 1
ATOM 845 C C . LEU A 1 104 ? -8.695 10.387 -10.945 1.00 78.56 104 LEU A C 1
ATOM 847 O O . LEU A 1 104 ? -9.533 9.510 -11.128 1.00 78.56 104 LEU A O 1
ATOM 851 N N . PHE A 1 105 ? -7.437 10.108 -10.602 1.00 84.50 105 PHE A N 1
ATOM 852 C CA . PHE A 1 105 ? -6.967 8.750 -10.346 1.00 84.50 105 PHE A CA 1
ATOM 853 C C . PHE A 1 105 ? -7.558 8.169 -9.049 1.00 84.50 105 PHE A C 1
ATOM 855 O O . PHE A 1 105 ? -8.091 7.056 -9.071 1.00 84.50 105 PHE A O 1
ATOM 862 N N . HIS A 1 106 ? -7.526 8.930 -7.952 1.00 82.88 106 HIS A N 1
ATOM 863 C CA . HIS A 1 106 ? -8.031 8.483 -6.647 1.00 82.88 106 HIS A CA 1
ATOM 864 C C . HIS A 1 106 ? -9.544 8.246 -6.641 1.00 82.88 106 HIS A C 1
ATOM 866 O O . HIS A 1 106 ? -10.003 7.259 -6.075 1.00 82.88 106 HIS A O 1
ATOM 872 N N . HIS A 1 107 ? -10.316 9.099 -7.319 1.00 80.31 107 HIS A N 1
ATOM 873 C CA . HIS A 1 107 ? -11.778 8.981 -7.385 1.00 80.31 107 HIS A CA 1
ATOM 874 C C . HIS A 1 107 ? -12.285 8.070 -8.509 1.00 80.31 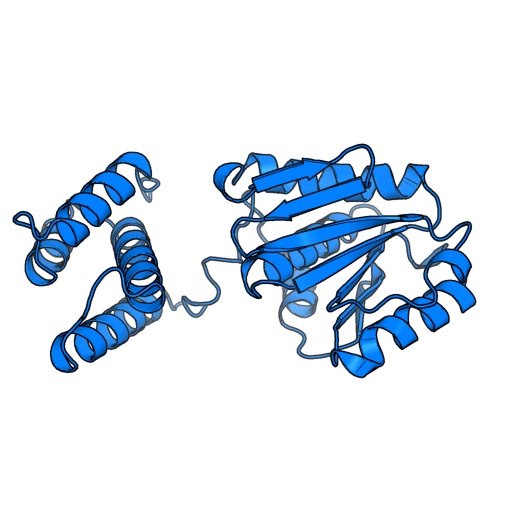107 HIS A C 1
ATOM 876 O O . HIS A 1 107 ? -13.494 7.890 -8.649 1.00 80.31 107 HIS A O 1
ATOM 882 N N . SER A 1 108 ? -11.401 7.505 -9.337 1.00 80.94 108 SER A N 1
ATOM 883 C CA . SER A 1 108 ? -11.833 6.590 -10.392 1.00 80.94 108 SER A CA 1
ATOM 884 C C . SER A 1 108 ? -12.412 5.305 -9.782 1.00 80.94 108 SER A C 1
ATOM 886 O O . SER A 1 108 ? -11.699 4.620 -9.047 1.00 80.94 108 SER A O 1
ATOM 888 N N . PRO A 1 109 ? -13.656 4.912 -10.129 1.00 81.88 109 PRO A N 1
ATOM 889 C CA . PRO A 1 109 ? -14.271 3.682 -9.627 1.00 81.88 109 PRO A CA 1
ATOM 890 C C . PRO A 1 109 ? -13.757 2.428 -10.353 1.00 81.88 109 PRO A C 1
ATOM 892 O O . PRO A 1 109 ? -14.197 1.312 -10.077 1.00 81.88 109 PRO A O 1
ATOM 895 N N . CYS A 1 110 ? -12.865 2.589 -11.335 1.00 89.00 110 CYS A N 1
ATOM 896 C CA . CYS A 1 110 ? -12.365 1.479 -12.131 1.00 89.00 110 CYS A CA 1
ATOM 897 C C . CYS A 1 110 ? -11.493 0.554 -11.278 1.00 89.00 110 CYS A C 1
ATOM 899 O O . CYS A 1 110 ? -10.575 1.004 -10.596 1.00 89.00 110 CYS A O 1
ATOM 901 N N . ARG A 1 111 ? -11.711 -0.763 -11.395 1.00 93.19 111 ARG A N 1
ATOM 902 C CA . ARG A 1 111 ? -10.879 -1.762 -10.707 1.00 93.19 111 ARG A CA 1
ATOM 903 C C . ARG A 1 111 ? -9.415 -1.696 -11.117 1.00 93.19 111 ARG A C 1
ATOM 905 O O . ARG A 1 111 ? -8.538 -1.872 -10.278 1.00 93.19 111 ARG A O 1
ATOM 912 N N . PHE A 1 112 ? -9.165 -1.478 -12.406 1.00 96.56 112 PHE A N 1
ATOM 913 C CA . PHE A 1 112 ? -7.828 -1.401 -12.983 1.00 96.56 112 PHE A CA 1
ATOM 914 C C . PHE A 1 112 ? -7.580 0.019 -13.482 1.00 96.56 112 PHE A C 1
ATOM 916 O O . PHE A 1 112 ? -8.313 0.515 -14.338 1.00 96.56 112 PHE A O 1
ATOM 923 N N . ARG A 1 113 ? -6.569 0.676 -12.916 1.00 95.50 113 ARG A N 1
ATOM 924 C CA . ARG A 1 113 ? -6.260 2.091 -13.144 1.00 95.50 113 ARG A CA 1
ATOM 925 C C . ARG A 1 113 ? -4.817 2.243 -13.608 1.00 95.50 113 ARG A C 1
ATOM 927 O O . ARG A 1 113 ? -3.941 1.504 -13.172 1.00 95.50 113 ARG A O 1
ATOM 934 N N . ILE A 1 114 ? -4.565 3.205 -14.486 1.00 93.88 114 ILE A N 1
ATOM 935 C CA . ILE A 1 114 ? -3.220 3.501 -14.986 1.00 93.88 114 ILE A CA 1
ATOM 936 C C . ILE A 1 114 ? -2.999 5.005 -14.886 1.00 93.88 114 ILE A C 1
ATOM 938 O O . ILE A 1 114 ? -3.839 5.786 -15.334 1.00 93.88 114 ILE A O 1
ATOM 942 N N . VAL A 1 115 ? -1.868 5.406 -14.313 1.00 91.69 115 VAL A N 1
ATOM 943 C CA . VAL A 1 115 ? -1.427 6.798 -14.249 1.00 91.69 115 VAL A CA 1
ATOM 944 C C . VAL A 1 115 ? -0.257 6.975 -15.204 1.00 91.69 115 VAL A C 1
ATOM 946 O O . VAL A 1 115 ? 0.838 6.492 -14.952 1.00 91.69 115 VAL A O 1
ATOM 949 N N . ILE A 1 116 ? -0.472 7.714 -16.291 1.00 90.69 116 ILE A N 1
ATOM 950 C CA . ILE A 1 116 ? 0.588 8.058 -17.245 1.00 90.69 116 ILE A CA 1
ATOM 951 C C . ILE A 1 116 ? 0.907 9.542 -17.092 1.00 90.69 116 ILE A C 1
ATOM 953 O O . ILE A 1 116 ? 0.065 10.407 -17.334 1.00 90.69 116 ILE A O 1
ATOM 957 N N . ALA A 1 117 ? 2.132 9.843 -16.675 1.00 88.25 117 ALA A N 1
ATOM 958 C CA . ALA A 1 117 ? 2.624 11.205 -16.498 1.00 88.25 117 ALA A CA 1
ATOM 959 C C . ALA A 1 117 ? 4.154 11.263 -16.619 1.00 88.25 117 ALA A C 1
ATOM 961 O O . ALA A 1 117 ? 4.852 10.262 -16.436 1.00 88.25 117 ALA A O 1
ATOM 962 N N . GLY A 1 118 ? 4.684 12.459 -16.880 1.00 86.88 118 GLY A N 1
ATOM 963 C CA . GLY A 1 118 ? 6.125 12.694 -16.964 1.00 86.88 118 GLY A CA 1
ATOM 964 C C . GLY A 1 118 ? 6.878 12.454 -15.647 1.00 86.88 118 GLY A C 1
ATOM 965 O O . GLY A 1 118 ? 6.298 12.199 -14.583 1.00 86.88 118 GLY A O 1
ATOM 966 N N . VAL A 1 119 ? 8.205 12.549 -15.720 1.00 84.62 119 VAL A N 1
ATOM 967 C CA . VAL A 1 119 ? 9.095 12.522 -14.549 1.00 84.62 119 VAL A CA 1
ATOM 968 C C . VAL A 1 119 ? 8.713 13.660 -13.594 1.00 84.62 119 VAL A C 1
ATOM 970 O O . VAL A 1 119 ? 8.389 14.756 -14.043 1.00 84.62 119 VAL A O 1
ATOM 973 N N . ARG A 1 120 ? 8.715 13.398 -12.278 1.00 81.56 120 ARG A N 1
ATOM 974 C CA . ARG A 1 120 ? 8.208 14.319 -11.231 1.00 81.56 120 ARG A CA 1
ATOM 975 C C . ARG A 1 120 ? 6.717 14.678 -11.341 1.00 81.56 120 ARG A C 1
ATOM 977 O O . ARG A 1 120 ? 6.248 15.547 -10.619 1.00 81.56 120 ARG A O 1
ATOM 984 N N . GLY A 1 121 ? 5.938 13.957 -12.152 1.00 82.75 121 GLY A N 1
ATOM 985 C CA . GLY A 1 121 ? 4.479 14.111 -12.230 1.00 82.75 121 GLY A CA 1
ATOM 986 C C . GLY A 1 121 ? 3.702 13.573 -11.019 1.00 82.75 121 GLY A C 1
ATOM 987 O O . GLY A 1 121 ? 2.477 13.561 -11.049 1.00 82.75 121 GLY A O 1
ATOM 988 N N . GLY A 1 122 ? 4.393 13.095 -9.977 1.00 86.62 122 GLY A N 1
ATOM 989 C CA . GLY A 1 122 ? 3.777 12.606 -8.741 1.00 86.62 122 GLY A CA 1
ATOM 990 C C . GLY A 1 122 ? 3.169 11.204 -8.826 1.00 86.62 122 GLY A C 1
ATOM 991 O O . GLY A 1 122 ? 2.320 10.879 -8.003 1.00 86.62 122 GLY A O 1
ATOM 992 N N . LYS A 1 123 ? 3.567 10.372 -9.800 1.00 92.56 123 LYS A N 1
ATOM 993 C CA . LYS A 1 123 ? 3.000 9.025 -10.005 1.00 92.56 123 LYS A CA 1
ATOM 994 C C . LYS A 1 123 ? 3.261 8.093 -8.821 1.00 92.56 123 LYS A C 1
ATOM 996 O O . LYS A 1 123 ? 2.302 7.652 -8.198 1.00 92.56 123 LYS A O 1
ATOM 1001 N N . THR A 1 124 ? 4.531 7.909 -8.450 1.00 93.62 124 THR A N 1
ATOM 1002 C CA . THR A 1 124 ? 4.938 7.072 -7.310 1.00 93.62 124 THR A CA 1
ATOM 1003 C C . THR A 1 124 ? 4.271 7.517 -6.013 1.00 93.62 124 THR A C 1
ATOM 1005 O O . THR A 1 124 ? 3.683 6.705 -5.310 1.00 93.62 124 THR A O 1
ATOM 1008 N N . PHE A 1 125 ? 4.252 8.828 -5.750 1.00 91.38 125 PHE A N 1
ATOM 1009 C CA . PHE A 1 125 ? 3.547 9.394 -4.598 1.00 91.38 125 PHE A CA 1
ATOM 1010 C C . PHE A 1 125 ? 2.052 9.030 -4.612 1.00 91.38 125 PHE A C 1
ATOM 1012 O O . PHE A 1 125 ? 1.507 8.601 -3.600 1.00 91.38 125 PHE A O 1
ATOM 1019 N N . SER A 1 126 ? 1.381 9.165 -5.764 1.00 91.75 126 SER A N 1
ATOM 1020 C CA . SER A 1 126 ? -0.050 8.839 -5.895 1.00 91.75 126 SER A CA 1
ATOM 1021 C C . SER A 1 126 ? -0.310 7.352 -5.648 1.00 91.75 126 SER A C 1
ATOM 1023 O O . SER A 1 126 ? -1.285 7.004 -4.991 1.00 91.75 126 SER A O 1
ATOM 1025 N N . GLY A 1 127 ? 0.559 6.471 -6.150 1.00 95.69 127 GLY A N 1
ATOM 1026 C CA . GLY A 1 127 ? 0.454 5.030 -5.926 1.00 95.69 127 GLY A CA 1
ATOM 1027 C C . GLY A 1 127 ? 0.689 4.631 -4.465 1.00 95.69 127 GLY A C 1
ATOM 1028 O O . GLY A 1 127 ? -0.073 3.827 -3.925 1.00 95.69 127 GLY A O 1
ATOM 1029 N N . ALA A 1 128 ? 1.673 5.244 -3.800 1.00 95.25 128 ALA A N 1
ATOM 1030 C CA . ALA A 1 128 ? 1.953 5.035 -2.379 1.00 95.25 128 ALA A CA 1
ATOM 1031 C C . ALA A 1 128 ? 0.790 5.513 -1.500 1.00 95.25 128 ALA A C 1
ATOM 1033 O O . ALA A 1 128 ? 0.330 4.793 -0.613 1.00 95.25 128 ALA A O 1
ATOM 1034 N N . TYR A 1 129 ? 0.264 6.700 -1.799 1.00 90.50 129 TYR A N 1
ATOM 1035 C CA . TYR A 1 129 ? -0.901 7.241 -1.118 1.00 90.50 129 TYR A CA 1
ATOM 1036 C C . TYR A 1 129 ? -2.138 6.355 -1.310 1.00 90.50 129 TYR A C 1
ATOM 1038 O O . TYR A 1 129 ? -2.779 6.007 -0.325 1.00 90.50 129 TYR A O 1
ATOM 1046 N N . GLU A 1 130 ? -2.446 5.932 -2.542 1.00 93.12 130 GLU A N 1
ATOM 1047 C CA . GLU A 1 130 ? -3.599 5.062 -2.823 1.00 93.12 130 GLU A CA 1
ATOM 1048 C C . GLU A 1 130 ? -3.481 3.713 -2.099 1.00 93.12 130 GLU A C 1
ATOM 1050 O O . GLU A 1 130 ? -4.475 3.198 -1.591 1.00 93.12 130 GLU A O 1
ATOM 1055 N N . THR A 1 131 ? -2.259 3.180 -1.992 1.00 96.44 131 THR A N 1
ATOM 1056 C CA . THR A 1 131 ? -1.954 1.963 -1.225 1.00 96.44 131 THR A CA 1
ATOM 1057 C C . THR A 1 131 ? -2.326 2.121 0.244 1.00 96.44 131 THR A C 1
ATOM 1059 O O . THR A 1 131 ? -3.039 1.278 0.788 1.00 96.44 131 THR A O 1
ATOM 1062 N N . LEU A 1 132 ? -1.869 3.200 0.886 1.00 88.69 132 LEU A N 1
ATOM 1063 C CA . LEU A 1 132 ? -2.153 3.455 2.299 1.00 88.69 132 LEU A CA 1
ATOM 1064 C C . LEU A 1 132 ? -3.627 3.766 2.538 1.00 88.69 132 LEU A C 1
ATOM 1066 O O . LEU A 1 132 ? -4.222 3.206 3.453 1.00 88.69 132 LEU A O 1
ATOM 1070 N N . ARG A 1 133 ? -4.223 4.606 1.690 1.00 84.50 133 ARG A N 1
ATOM 1071 C CA . ARG A 1 133 ? -5.654 4.916 1.695 1.00 84.50 133 ARG A CA 1
ATOM 1072 C C . ARG A 1 133 ? -6.486 3.636 1.662 1.00 84.50 133 ARG A C 1
ATOM 1074 O O . ARG A 1 133 ? -7.265 3.411 2.580 1.00 84.50 133 ARG A O 1
ATOM 1081 N N . PHE A 1 134 ? -6.258 2.763 0.679 1.00 87.19 134 PHE A N 1
ATOM 1082 C CA . PHE A 1 134 ? -7.001 1.509 0.561 1.00 87.19 134 PHE A CA 1
ATOM 1083 C C . PHE A 1 134 ? -6.780 0.598 1.775 1.00 87.19 134 PHE A C 1
ATOM 1085 O O . PHE A 1 134 ? -7.739 0.080 2.334 1.00 87.19 134 PHE A O 1
ATOM 1092 N N . ALA A 1 135 ? -5.531 0.421 2.219 1.00 83.88 135 ALA A N 1
ATOM 1093 C CA . ALA A 1 135 ? -5.212 -0.469 3.336 1.00 83.88 135 ALA A CA 1
ATOM 1094 C C . ALA A 1 135 ? -5.748 0.025 4.697 1.00 83.88 135 ALA A C 1
ATOM 1096 O O . ALA A 1 135 ? -5.947 -0.784 5.605 1.00 83.88 135 ALA A O 1
ATOM 1097 N N . LEU A 1 136 ? -5.954 1.335 4.861 1.00 77.38 136 LEU A N 1
ATOM 1098 C CA . LEU A 1 136 ? -6.522 1.935 6.072 1.00 77.38 136 LEU A CA 1
ATOM 1099 C C . LEU A 1 136 ? -8.054 1.996 6.040 1.00 77.38 136 LEU A C 1
ATOM 1101 O O . LEU A 1 136 ? -8.673 1.792 7.082 1.00 77.38 136 LEU A O 1
ATOM 1105 N N . GLU A 1 137 ? -8.655 2.269 4.877 1.00 77.06 137 GLU A N 1
ATOM 1106 C CA . GLU A 1 137 ? -10.114 2.279 4.688 1.00 77.06 137 GLU A CA 1
ATOM 1107 C C . GLU A 1 137 ? -10.702 0.867 4.781 1.00 77.06 137 GLU A C 1
ATOM 1109 O O . GLU A 1 137 ? -11.703 0.642 5.460 1.00 77.06 137 GLU A O 1
ATOM 1114 N N . GLU A 1 138 ? -10.058 -0.100 4.129 1.00 74.94 138 GLU A N 1
ATOM 1115 C CA . GLU A 1 138 ? -10.506 -1.485 4.089 1.00 74.94 138 GLU A CA 1
ATOM 1116 C C . GLU A 1 138 ? -9.730 -2.313 5.117 1.00 74.94 138 GLU A C 1
ATOM 1118 O O . GLU A 1 138 ? -8.507 -2.439 5.040 1.00 74.94 138 GLU A O 1
ATOM 1123 N N . SER A 1 139 ? -10.437 -2.906 6.080 1.00 79.56 139 SER A N 1
ATOM 1124 C CA . SER A 1 139 ? -9.825 -3.708 7.148 1.00 79.56 139 SER A CA 1
ATOM 1125 C C . SER A 1 139 ? -9.493 -5.134 6.700 1.00 79.56 139 SER A C 1
ATOM 1127 O O . SER A 1 139 ? -10.222 -5.736 5.911 1.00 79.56 139 SER A O 1
ATOM 1129 N N . GLY A 1 140 ? -8.404 -5.695 7.233 1.00 81.06 140 GLY A N 1
ATOM 1130 C CA . GLY A 1 140 ? -7.991 -7.084 6.998 1.00 81.06 140 GLY A CA 1
ATOM 1131 C C . GLY A 1 140 ? -7.579 -7.415 5.558 1.00 81.06 140 GLY A C 1
ATOM 1132 O O . GLY A 1 140 ? -7.658 -8.576 5.157 1.00 81.06 140 GLY A O 1
ATOM 1133 N N . ARG A 1 141 ? -7.174 -6.420 4.761 1.00 93.62 141 ARG A N 1
ATOM 1134 C CA . ARG A 1 141 ? -6.805 -6.592 3.348 1.00 93.62 141 ARG A CA 1
ATOM 1135 C C . ARG A 1 141 ? -5.323 -6.858 3.152 1.00 93.62 141 ARG A C 1
ATOM 1137 O O . ARG A 1 141 ? -4.477 -6.326 3.864 1.00 93.62 141 ARG A O 1
ATOM 1144 N N . THR A 1 142 ? -4.991 -7.613 2.114 1.00 98.06 142 THR A N 1
ATOM 1145 C CA . THR A 1 142 ? -3.610 -7.774 1.652 1.00 98.06 142 THR A CA 1
ATOM 1146 C C . THR A 1 142 ? -3.369 -6.935 0.405 1.00 98.06 142 THR A C 1
ATOM 1148 O O . THR A 1 142 ? -3.995 -7.162 -0.633 1.00 98.06 142 THR A O 1
ATOM 1151 N N . VAL A 1 143 ? -2.431 -5.992 0.496 1.00 98.62 143 VAL A N 1
ATOM 1152 C CA . VAL A 1 143 ? -2.000 -5.139 -0.613 1.00 98.62 143 VAL A CA 1
ATOM 1153 C C . VAL A 1 143 ? -0.566 -5.474 -0.989 1.00 98.62 143 VAL A C 1
ATOM 1155 O O . VAL A 1 143 ? 0.314 -5.522 -0.130 1.00 98.62 143 VAL A O 1
ATOM 1158 N N . TRP A 1 144 ? -0.318 -5.699 -2.273 1.00 98.69 144 TRP A N 1
ATOM 1159 C CA . TRP A 1 144 ? 1.032 -5.866 -2.799 1.00 98.69 144 TRP A CA 1
ATOM 1160 C C . TRP A 1 144 ? 1.527 -4.588 -3.458 1.00 98.69 144 TRP A C 1
ATOM 1162 O O . TRP A 1 144 ? 0.832 -3.992 -4.275 1.00 98.69 144 TRP A O 1
ATOM 1172 N N . VAL A 1 145 ? 2.752 -4.206 -3.123 1.00 98.75 145 VAL A N 1
ATOM 1173 C CA . VAL A 1 145 ? 3.506 -3.127 -3.750 1.00 98.75 145 VAL A CA 1
ATOM 1174 C C . VAL A 1 145 ? 4.620 -3.769 -4.551 1.00 98.75 145 VAL A C 1
ATOM 1176 O O . VAL A 1 145 ? 5.523 -4.405 -4.006 1.00 98.75 145 VAL A O 1
ATOM 1179 N N . CYS A 1 146 ? 4.526 -3.626 -5.860 1.00 98.69 146 CYS A N 1
ATOM 1180 C CA . CYS A 1 146 ? 5.403 -4.263 -6.813 1.00 98.69 146 CYS A CA 1
ATOM 1181 C C . CYS A 1 146 ? 6.207 -3.229 -7.590 1.00 98.69 146 CYS A C 1
ATOM 1183 O O . CYS A 1 146 ? 5.723 -2.140 -7.881 1.00 98.69 146 CYS A O 1
ATOM 1185 N N . ALA A 1 147 ? 7.418 -3.600 -7.986 1.00 98.38 147 ALA A N 1
ATOM 1186 C CA . ALA A 1 147 ? 8.199 -2.847 -8.959 1.00 98.38 147 ALA A CA 1
ATOM 1187 C C . ALA A 1 147 ? 9.052 -3.813 -9.800 1.00 98.38 147 ALA A C 1
ATOM 1189 O O . ALA A 1 147 ? 9.288 -4.947 -9.367 1.00 98.38 147 ALA A O 1
ATOM 1190 N N . PRO A 1 148 ? 9.539 -3.397 -10.984 1.00 98.25 148 PRO A N 1
ATOM 1191 C CA . PRO A 1 148 ? 10.281 -4.264 -11.895 1.00 98.25 148 PRO A CA 1
ATOM 1192 C C . PRO A 1 148 ? 11.475 -4.971 -11.251 1.00 98.25 148 PRO A C 1
ATOM 1194 O O . PRO A 1 148 ? 11.687 -6.143 -11.528 1.00 98.25 148 PRO A O 1
ATOM 1197 N N . THR A 1 149 ? 12.216 -4.286 -10.371 1.00 97.81 149 THR A N 1
ATOM 1198 C CA . THR A 1 149 ? 13.404 -4.825 -9.687 1.00 97.81 149 THR A CA 1
ATOM 1199 C C . THR A 1 149 ? 13.352 -4.588 -8.185 1.00 97.81 149 THR A C 1
ATOM 1201 O O . THR A 1 149 ? 12.727 -3.629 -7.726 1.00 97.81 149 THR A O 1
ATOM 1204 N N . TYR A 1 150 ? 14.067 -5.402 -7.406 1.00 95.38 150 TYR A N 1
ATOM 1205 C CA . TYR A 1 150 ? 14.142 -5.240 -5.948 1.00 95.38 150 TYR A CA 1
ATOM 1206 C C . TYR A 1 150 ? 14.636 -3.843 -5.527 1.00 95.38 150 TYR A C 1
ATOM 1208 O O . TYR A 1 150 ? 14.141 -3.254 -4.567 1.00 95.38 150 TYR A O 1
ATOM 1216 N N . LYS A 1 151 ? 15.571 -3.258 -6.288 1.00 96.25 151 LYS A N 1
ATOM 1217 C CA . LYS A 1 151 ? 16.057 -1.893 -6.039 1.00 96.25 151 LYS A CA 1
ATOM 1218 C C . LYS A 1 151 ? 14.957 -0.844 -6.228 1.00 96.25 151 LYS A C 1
ATOM 1220 O O . LYS A 1 151 ? 14.896 0.110 -5.457 1.00 96.25 151 LYS A O 1
ATOM 1225 N N . MET A 1 152 ? 14.098 -1.016 -7.234 1.00 96.88 152 MET A N 1
ATOM 1226 C CA . MET A 1 152 ? 12.976 -0.108 -7.499 1.00 96.88 152 MET A CA 1
ATOM 1227 C C . MET A 1 152 ? 11.866 -0.265 -6.457 1.00 96.88 152 MET A C 1
ATOM 1229 O O . MET A 1 152 ? 11.286 0.733 -6.045 1.00 96.88 152 MET A O 1
ATOM 1233 N N . VAL A 1 153 ? 11.647 -1.481 -5.941 1.00 97.94 153 VAL A N 1
ATOM 1234 C CA . VAL A 1 153 ? 10.723 -1.714 -4.817 1.00 97.94 153 VAL A CA 1
ATOM 1235 C C . VAL A 1 153 ? 11.113 -0.863 -3.610 1.00 97.94 153 VAL A C 1
ATOM 1237 O O . VAL A 1 153 ? 10.246 -0.263 -2.986 1.00 97.94 153 VAL A O 1
ATOM 1240 N N . GLY A 1 154 ? 12.413 -0.729 -3.325 1.00 97.25 154 GLY A N 1
ATOM 1241 C CA . GLY A 1 154 ? 12.902 0.125 -2.240 1.00 97.25 154 GLY A CA 1
ATOM 1242 C C . GLY A 1 154 ? 12.523 1.608 -2.378 1.00 97.25 154 GLY A C 1
ATOM 1243 O O . GLY A 1 154 ? 12.418 2.300 -1.368 1.00 97.25 154 GLY A O 1
ATOM 1244 N N . VAL A 1 155 ? 12.289 2.107 -3.600 1.00 96.56 155 VAL A N 1
ATOM 1245 C CA . VAL A 1 155 ? 11.806 3.481 -3.831 1.00 96.56 155 VAL A CA 1
ATOM 1246 C C . VAL A 1 155 ? 10.340 3.603 -3.413 1.00 96.56 155 VAL A C 1
ATOM 1248 O O . VAL A 1 155 ? 10.005 4.509 -2.654 1.00 96.56 155 VAL A O 1
ATOM 1251 N N . ALA A 1 156 ? 9.494 2.661 -3.837 1.00 97.12 156 ALA A N 1
ATOM 1252 C CA . ALA A 1 156 ? 8.086 2.609 -3.447 1.00 97.12 156 ALA A CA 1
ATOM 1253 C C . ALA A 1 156 ? 7.904 2.349 -1.936 1.00 97.12 156 ALA A C 1
ATOM 1255 O O . ALA A 1 156 ? 7.091 3.010 -1.293 1.00 97.12 156 ALA A O 1
ATOM 1256 N N . GLU A 1 157 ? 8.703 1.445 -1.352 1.00 97.88 157 GLU A N 1
ATOM 1257 C CA . GLU A 1 157 ? 8.762 1.171 0.095 1.00 97.88 157 GLU A CA 1
ATOM 1258 C C . GLU A 1 157 ? 9.108 2.443 0.873 1.00 97.88 157 GLU A C 1
ATOM 1260 O O . GLU A 1 157 ? 8.390 2.815 1.800 1.00 97.88 157 GLU A O 1
ATOM 1265 N N . LYS A 1 158 ? 10.147 3.172 0.447 1.00 96.44 158 LYS A N 1
ATOM 1266 C CA . LYS A 1 158 ? 10.530 4.442 1.071 1.00 96.44 158 LYS A CA 1
ATOM 1267 C C . LYS A 1 158 ? 9.423 5.492 0.983 1.00 96.44 158 LYS A C 1
ATOM 1269 O O . LYS A 1 158 ? 9.231 6.236 1.939 1.00 96.44 158 LYS A O 1
ATOM 1274 N N . GLU A 1 159 ? 8.707 5.569 -0.135 1.00 95.25 159 GLU A N 1
ATOM 1275 C CA . GLU A 1 159 ? 7.625 6.543 -0.300 1.00 95.25 159 GLU A CA 1
ATOM 1276 C C . GLU A 1 159 ? 6.438 6.250 0.628 1.00 95.25 159 GLU A C 1
ATOM 1278 O O . GLU A 1 159 ? 5.891 7.162 1.247 1.00 95.25 159 GLU A O 1
ATOM 1283 N N . ILE A 1 160 ? 6.092 4.971 0.796 1.00 95.81 160 ILE A N 1
ATOM 1284 C CA . ILE A 1 160 ? 5.095 4.536 1.780 1.00 95.81 160 ILE A CA 1
ATOM 1285 C C . ILE A 1 160 ? 5.552 4.860 3.205 1.00 95.81 160 ILE A C 1
ATOM 1287 O O . ILE A 1 160 ? 4.777 5.420 3.976 1.00 95.81 160 ILE A O 1
ATOM 1291 N N . GLU A 1 161 ? 6.806 4.572 3.555 1.00 94.00 161 GLU A N 1
ATOM 1292 C CA . GLU A 1 161 ? 7.347 4.897 4.881 1.00 94.00 161 GLU A CA 1
ATOM 1293 C C . GLU A 1 161 ? 7.358 6.411 5.147 1.00 94.00 161 GLU A C 1
ATOM 1295 O O . GLU A 1 161 ? 7.013 6.855 6.240 1.00 94.00 161 GLU A O 1
ATOM 1300 N N . ASN A 1 162 ? 7.672 7.235 4.141 1.00 89.12 162 ASN A N 1
ATOM 1301 C CA . ASN A 1 162 ? 7.609 8.693 4.265 1.00 89.12 162 ASN A CA 1
ATOM 1302 C C . ASN A 1 162 ? 6.195 9.182 4.609 1.00 89.12 162 ASN A C 1
ATOM 1304 O O . ASN A 1 162 ? 6.043 10.069 5.450 1.00 89.12 162 ASN A O 1
ATOM 1308 N N . LEU A 1 163 ? 5.172 8.604 3.976 1.00 82.25 163 LEU A N 1
ATOM 1309 C CA . LEU A 1 163 ? 3.771 8.900 4.276 1.00 82.25 163 LEU A CA 1
ATOM 1310 C C . LEU A 1 163 ? 3.380 8.422 5.682 1.00 82.25 163 LEU A C 1
ATOM 1312 O O . LEU A 1 163 ? 2.693 9.147 6.407 1.00 82.25 163 LEU A O 1
ATOM 1316 N N . LEU A 1 164 ? 3.853 7.238 6.082 1.00 81.12 164 LEU A N 1
ATOM 1317 C CA . LEU A 1 164 ? 3.605 6.658 7.403 1.00 81.12 164 LEU A CA 1
ATOM 1318 C C . LEU A 1 164 ? 4.253 7.449 8.541 1.00 81.12 164 LEU A C 1
ATOM 1320 O O . LEU A 1 164 ? 3.637 7.557 9.594 1.00 81.12 164 LEU A O 1
ATOM 1324 N N . ASN A 1 165 ? 5.406 8.094 8.330 1.00 78.31 165 ASN A N 1
ATOM 1325 C CA . ASN A 1 165 ? 6.043 8.943 9.349 1.00 78.31 165 ASN A CA 1
ATOM 1326 C C . ASN A 1 165 ? 5.104 10.041 9.892 1.00 78.31 165 ASN A C 1
ATOM 1328 O O . ASN A 1 165 ? 5.263 10.495 11.024 1.00 78.31 165 ASN A O 1
ATOM 1332 N N . GLY A 1 166 ? 4.122 10.486 9.096 1.00 66.00 166 GLY A N 1
ATOM 1333 C CA . GLY A 1 166 ? 3.112 11.460 9.523 1.00 66.00 166 GLY A CA 1
ATOM 1334 C C . GLY A 1 166 ? 1.947 10.876 10.335 1.00 66.00 166 GLY A C 1
ATOM 1335 O O . GLY A 1 166 ? 1.161 11.649 10.886 1.00 66.00 166 GLY A O 1
ATOM 1336 N N . ILE A 1 167 ? 1.813 9.548 10.384 1.00 68.06 167 ILE A N 1
ATOM 1337 C CA . ILE A 1 167 ? 0.697 8.796 10.982 1.00 68.06 167 ILE A CA 1
ATOM 1338 C C . ILE A 1 167 ? 1.167 7.481 11.631 1.00 68.06 167 ILE A C 1
ATOM 1340 O O . ILE A 1 167 ? 0.476 6.469 11.574 1.00 68.06 167 ILE A O 1
ATOM 1344 N N . GLU A 1 168 ? 2.353 7.476 12.236 1.00 72.44 168 GLU A N 1
ATOM 1345 C CA . GLU A 1 168 ? 3.051 6.272 12.710 1.00 72.44 168 GLU A CA 1
ATOM 1346 C C . GLU A 1 168 ? 2.195 5.368 13.621 1.00 72.44 168 GLU A C 1
ATOM 1348 O O . GLU A 1 168 ? 2.353 4.150 13.625 1.00 72.44 168 GLU A O 1
ATOM 1353 N N . GLU A 1 169 ? 1.224 5.935 14.345 1.00 66.12 169 GLU A N 1
ATOM 1354 C CA . GLU A 1 169 ? 0.298 5.188 15.203 1.00 66.12 169 GLU A CA 1
ATOM 1355 C C . GLU A 1 169 ? -0.588 4.160 14.482 1.00 66.12 169 GLU A C 1
ATOM 1357 O O . GLU A 1 169 ? -1.196 3.318 15.145 1.00 66.12 169 GLU A O 1
ATOM 1362 N N . VAL A 1 170 ? -0.704 4.233 13.151 1.00 69.62 170 VAL A N 1
ATOM 1363 C CA . VAL A 1 170 ? -1.465 3.247 12.371 1.00 69.62 170 VAL A CA 1
ATOM 1364 C C . VAL A 1 170 ? -0.659 1.987 12.079 1.00 69.62 170 VAL A C 1
ATOM 1366 O O . VAL A 1 170 ? -1.238 1.006 11.615 1.00 69.62 170 VAL A O 1
ATOM 1369 N N . VAL A 1 171 ? 0.654 1.995 12.319 1.00 79.88 171 VAL A N 1
ATOM 1370 C CA . VAL A 1 171 ? 1.528 0.850 12.062 1.00 79.88 171 VAL A CA 1
ATOM 1371 C C . VAL A 1 171 ? 1.589 -0.038 13.299 1.00 79.88 171 VAL A C 1
ATOM 1373 O O . VAL A 1 171 ? 1.958 0.397 14.385 1.00 79.88 171 VAL A O 1
ATOM 1376 N N . VAL A 1 172 ? 1.235 -1.308 13.125 1.00 79.75 172 VAL A N 1
ATOM 1377 C CA . VAL A 1 172 ? 1.308 -2.338 14.171 1.00 79.75 172 VAL A CA 1
ATOM 1378 C C . VAL A 1 172 ? 2.669 -3.019 14.154 1.00 79.75 172 VAL A C 1
ATOM 1380 O O . VAL A 1 172 ? 3.262 -3.252 15.203 1.00 79.75 172 VAL A O 1
ATOM 1383 N N . GLU A 1 173 ? 3.173 -3.347 12.965 1.00 91.31 173 GLU A N 1
ATOM 1384 C CA . GLU A 1 173 ? 4.412 -4.106 12.820 1.00 91.31 173 GLU A CA 1
ATOM 1385 C C . GLU A 1 173 ? 5.104 -3.791 11.493 1.00 91.31 173 GLU A C 1
ATOM 1387 O O . GLU A 1 173 ? 4.451 -3.611 10.464 1.00 91.31 173 GLU A O 1
ATOM 1392 N N . ARG A 1 174 ? 6.441 -3.803 11.506 1.00 96.81 174 ARG A N 1
ATOM 1393 C CA . ARG A 1 174 ? 7.277 -3.836 10.302 1.00 96.81 174 ARG A CA 1
ATOM 1394 C C . ARG A 1 174 ? 8.168 -5.071 10.321 1.00 96.81 174 ARG A C 1
ATOM 1396 O O . ARG A 1 174 ? 9.064 -5.181 11.156 1.00 96.81 174 ARG A O 1
ATOM 1403 N N . SER A 1 175 ? 7.977 -5.967 9.359 1.00 96.75 175 SER A N 1
ATOM 1404 C CA . SER A 1 175 ? 8.820 -7.146 9.171 1.00 96.75 175 SER A CA 1
ATOM 1405 C C . SER A 1 175 ? 9.757 -6.941 7.986 1.00 96.75 175 SER A C 1
ATOM 1407 O O . SER A 1 175 ? 9.359 -7.027 6.824 1.00 96.75 175 SER A O 1
ATOM 1409 N N . LYS A 1 176 ? 11.045 -6.714 8.277 1.00 93.38 176 LYS A N 1
ATOM 1410 C CA . LYS A 1 176 ? 12.090 -6.631 7.240 1.00 93.38 176 LYS A CA 1
ATOM 1411 C C . LYS A 1 176 ? 12.315 -7.967 6.534 1.00 93.38 176 LYS A C 1
ATOM 1413 O O . LYS A 1 176 ? 12.630 -7.972 5.350 1.00 93.38 176 LYS A O 1
ATOM 1418 N N . LYS A 1 177 ? 12.157 -9.082 7.260 1.00 93.06 177 LYS A N 1
ATOM 1419 C CA . LYS A 1 177 ? 12.343 -10.443 6.736 1.00 93.06 177 LYS A CA 1
ATOM 1420 C C . LYS A 1 177 ? 11.257 -10.800 5.726 1.00 93.06 177 LYS A C 1
ATOM 1422 O O . LYS A 1 177 ? 11.570 -11.323 4.666 1.00 93.06 177 LYS A O 1
ATOM 1427 N N . GLU A 1 178 ? 10.001 -10.515 6.061 1.00 92.00 178 GLU A N 1
ATOM 1428 C CA . GLU A 1 178 ? 8.858 -10.807 5.186 1.00 92.00 178 GLU A CA 1
ATOM 1429 C C . GLU A 1 178 ? 8.562 -9.684 4.195 1.00 92.00 178 GLU A C 1
ATOM 1431 O O . GLU A 1 178 ? 7.660 -9.829 3.376 1.00 92.00 178 GLU A O 1
ATOM 1436 N N . LYS A 1 179 ? 9.289 -8.562 4.280 1.00 96.38 179 LYS A N 1
ATOM 1437 C CA . LYS A 1 179 ? 9.031 -7.361 3.484 1.00 96.38 179 LYS A CA 1
ATOM 1438 C C . LYS A 1 179 ? 7.563 -6.941 3.571 1.00 96.38 179 LYS A C 1
ATOM 1440 O O . LYS A 1 179 ? 6.860 -6.838 2.569 1.00 96.38 179 LYS A O 1
ATOM 1445 N N . LYS A 1 180 ? 7.111 -6.713 4.808 1.00 97.62 180 LYS A N 1
ATOM 1446 C CA . LYS A 1 180 ? 5.704 -6.488 5.150 1.00 97.62 180 LYS A CA 1
ATOM 1447 C C . LYS A 1 180 ? 5.532 -5.408 6.215 1.00 97.62 180 LYS A C 1
ATOM 1449 O O . LYS A 1 180 ? 6.278 -5.381 7.193 1.00 97.62 180 LYS A O 1
ATOM 1454 N N . ILE A 1 181 ? 4.498 -4.589 6.061 1.00 97.06 181 ILE A N 1
ATOM 1455 C CA . ILE A 1 181 ? 3.984 -3.663 7.075 1.00 97.06 181 ILE A CA 1
ATOM 1456 C C . ILE A 1 181 ? 2.569 -4.108 7.444 1.00 97.06 181 ILE A C 1
ATOM 1458 O O . ILE A 1 181 ? 1.740 -4.318 6.559 1.00 97.06 181 ILE A O 1
ATOM 1462 N N . THR A 1 182 ? 2.287 -4.242 8.735 1.00 88.50 182 THR A N 1
ATOM 1463 C CA . THR A 1 182 ? 0.953 -4.549 9.267 1.00 88.50 182 THR A CA 1
ATOM 1464 C C . THR A 1 182 ? 0.357 -3.281 9.864 1.00 88.50 182 THR A C 1
ATOM 1466 O O . THR A 1 182 ? 1.015 -2.606 10.657 1.00 88.50 182 THR A O 1
ATOM 1469 N N . LEU A 1 183 ? -0.882 -2.957 9.499 1.00 77.62 183 LEU A N 1
ATOM 1470 C CA . LEU A 1 183 ? -1.593 -1.764 9.958 1.00 77.62 183 LEU A CA 1
ATOM 1471 C C . LEU A 1 183 ? -2.629 -2.098 11.037 1.00 77.62 183 LEU A C 1
ATOM 1473 O O . LEU A 1 183 ? -3.069 -3.238 11.175 1.00 77.62 183 LEU A O 1
ATOM 1477 N N . ILE A 1 184 ? -3.072 -1.082 11.779 1.00 73.12 184 ILE A N 1
ATOM 1478 C CA . ILE A 1 184 ? -4.083 -1.195 12.843 1.00 73.12 184 ILE A CA 1
ATOM 1479 C C . ILE A 1 184 ? -5.459 -1.633 12.321 1.00 73.12 184 ILE A C 1
ATOM 1481 O O . ILE A 1 184 ? -6.266 -2.169 13.078 1.00 73.12 184 ILE A O 1
ATOM 1485 N N . SER A 1 185 ? -5.714 -1.454 11.021 1.00 67.12 185 SER A N 1
ATOM 1486 C CA . SER A 1 185 ? -6.876 -2.001 10.310 1.00 67.12 185 SER A CA 1
ATOM 1487 C C . SER A 1 185 ? -6.813 -3.529 10.145 1.00 67.12 185 SER A C 1
ATOM 1489 O O . SER A 1 185 ? -7.746 -4.141 9.631 1.00 67.12 185 SER A O 1
ATOM 1491 N N . GLY A 1 186 ? -5.705 -4.168 10.533 1.00 72.88 186 GLY A N 1
ATOM 1492 C CA . GLY A 1 186 ? -5.415 -5.575 10.260 1.00 72.88 186 GLY A CA 1
ATOM 1493 C C . GLY A 1 186 ? -4.931 -5.831 8.831 1.00 72.88 186 GLY A C 1
ATOM 1494 O O . GLY A 1 186 ? -4.587 -6.964 8.501 1.00 72.88 186 GLY A O 1
ATOM 1495 N N . SER A 1 187 ? -4.894 -4.803 7.980 1.00 88.81 187 SER A N 1
ATOM 1496 C CA . SER A 1 187 ? -4.390 -4.913 6.614 1.00 88.81 187 SER A CA 1
ATOM 1497 C C . SER A 1 187 ? -2.868 -5.014 6.584 1.00 88.81 187 SER A C 1
ATOM 1499 O O . SER A 1 187 ? -2.171 -4.474 7.445 1.00 88.81 187 SER A O 1
ATOM 1501 N N . THR A 1 188 ? -2.341 -5.685 5.562 1.00 97.56 188 THR A N 1
ATOM 1502 C CA . THR A 1 188 ? -0.899 -5.829 5.343 1.00 97.56 188 THR A CA 1
ATOM 1503 C C . THR A 1 188 ? -0.489 -5.270 3.993 1.00 97.56 188 THR A C 1
ATOM 1505 O O . THR A 1 188 ? -1.126 -5.570 2.983 1.00 97.56 188 THR A O 1
ATOM 1508 N N . ILE A 1 189 ? 0.608 -4.520 3.972 1.00 98.69 189 ILE A N 1
ATOM 1509 C CA . ILE A 1 189 ? 1.285 -4.046 2.765 1.00 98.69 189 ILE A CA 1
ATOM 1510 C C . ILE A 1 189 ? 2.548 -4.885 2.597 1.00 98.69 189 ILE A C 1
ATOM 1512 O O . ILE A 1 189 ? 3.386 -4.904 3.494 1.00 98.69 189 ILE A O 1
ATOM 1516 N N . GLN A 1 190 ? 2.677 -5.597 1.482 1.00 98.56 190 GLN A N 1
ATOM 1517 C CA . GLN A 1 190 ? 3.812 -6.480 1.198 1.00 98.56 190 GLN A CA 1
ATOM 1518 C C . GLN A 1 190 ? 4.555 -6.012 -0.049 1.00 98.56 190 GLN A C 1
ATOM 1520 O O . GLN A 1 190 ? 3.926 -5.606 -1.024 1.00 98.56 190 GLN A O 1
ATOM 1525 N N . PHE A 1 191 ? 5.880 -6.103 -0.037 1.00 98.50 191 PHE A N 1
ATOM 1526 C CA . PHE A 1 191 ? 6.740 -5.565 -1.086 1.00 98.50 191 PHE A CA 1
ATOM 1527 C C . PHE A 1 191 ? 7.384 -6.683 -1.909 1.00 98.50 191 PHE A C 1
ATOM 1529 O O . PHE A 1 191 ? 8.096 -7.522 -1.360 1.00 98.50 191 PHE A O 1
ATOM 1536 N N . HIS A 1 192 ? 7.177 -6.672 -3.229 1.00 98.12 192 HIS A N 1
ATOM 1537 C CA . HIS A 1 192 ? 7.606 -7.751 -4.131 1.00 98.12 192 HIS A CA 1
ATOM 1538 C C . HIS A 1 192 ? 8.305 -7.214 -5.381 1.00 98.12 192 HIS A C 1
ATOM 1540 O O . HIS A 1 192 ? 7.788 -6.314 -6.040 1.00 98.12 192 HIS A O 1
ATOM 1546 N N . SER A 1 193 ? 9.456 -7.778 -5.763 1.00 97.69 193 SER A N 1
ATOM 1547 C CA . SER A 1 193 ? 10.018 -7.497 -7.093 1.00 97.69 193 SER A CA 1
ATOM 1548 C C . SER A 1 193 ? 9.347 -8.362 -8.156 1.00 97.69 193 SER A C 1
ATOM 1550 O O . SER A 1 193 ? 8.903 -9.478 -7.883 1.00 97.69 193 SER A O 1
ATOM 1552 N N . LEU A 1 194 ? 9.280 -7.850 -9.384 1.00 98.19 194 LEU A N 1
ATOM 1553 C CA . LEU A 1 194 ? 8.740 -8.582 -10.531 1.00 98.19 194 LEU A CA 1
ATOM 1554 C C . LEU A 1 194 ? 9.816 -9.320 -11.338 1.00 98.19 194 LEU A C 1
ATOM 1556 O O . LEU A 1 194 ? 9.507 -9.854 -12.398 1.00 98.19 194 LEU A O 1
ATOM 1560 N N . GLU A 1 195 ? 11.051 -9.406 -10.834 1.00 95.69 195 GLU A N 1
ATOM 1561 C CA . GLU A 1 195 ? 12.136 -10.175 -11.468 1.00 95.69 195 GLU A CA 1
ATOM 1562 C C . GLU A 1 195 ? 11.816 -11.675 -11.494 1.00 95.69 195 GLU A C 1
ATOM 1564 O O . GLU A 1 195 ? 12.093 -12.350 -12.480 1.00 95.69 195 GLU A O 1
ATOM 1569 N N . ASN A 1 196 ? 11.177 -12.180 -10.432 1.00 95.56 196 ASN A N 1
ATOM 1570 C CA . ASN A 1 196 ? 10.698 -13.558 -10.326 1.00 95.56 196 ASN A CA 1
ATOM 1571 C C . ASN A 1 196 ? 9.180 -13.590 -10.091 1.00 95.56 196 ASN A C 1
ATOM 1573 O O . ASN A 1 196 ? 8.688 -14.081 -9.074 1.00 95.56 196 ASN A O 1
ATOM 1577 N N . TYR A 1 197 ? 8.421 -13.021 -11.030 1.00 96.50 197 TYR A N 1
ATOM 1578 C CA . TYR A 1 197 ? 6.964 -12.916 -10.917 1.00 96.50 197 TYR A CA 1
ATOM 1579 C C . TYR A 1 197 ? 6.249 -14.280 -10.882 1.00 96.50 197 TYR A C 1
ATOM 1581 O O . TYR A 1 197 ? 5.120 -14.360 -10.399 1.00 96.50 197 TYR A O 1
ATOM 1589 N N . ASP A 1 198 ? 6.876 -15.366 -11.348 1.00 96.12 198 ASP A N 1
ATOM 1590 C CA . ASP A 1 198 ? 6.295 -16.711 -11.265 1.00 96.12 198 ASP A CA 1
ATOM 1591 C C . ASP A 1 198 ? 6.153 -17.202 -9.819 1.00 96.12 198 ASP A C 1
ATOM 1593 O O . ASP A 1 198 ? 5.182 -17.894 -9.507 1.00 96.12 198 ASP A O 1
ATOM 1597 N N . ALA A 1 199 ? 7.037 -16.772 -8.912 1.00 95.31 199 ALA A N 1
ATOM 1598 C CA . ALA A 1 199 ? 6.924 -17.067 -7.483 1.00 95.31 199 ALA A CA 1
ATOM 1599 C C . ALA A 1 199 ? 5.700 -16.406 -6.824 1.00 95.31 199 ALA A C 1
ATOM 1601 O O . ALA A 1 199 ? 5.281 -16.825 -5.750 1.00 95.31 199 ALA A O 1
ATOM 1602 N N . LEU A 1 200 ? 5.098 -15.400 -7.470 1.00 95.31 200 LEU A N 1
ATOM 1603 C CA . LEU A 1 200 ? 3.889 -14.730 -6.986 1.00 95.31 200 LEU A CA 1
ATOM 1604 C C . LEU A 1 200 ? 2.603 -15.491 -7.343 1.00 95.31 200 LEU A C 1
ATOM 1606 O O . LEU A 1 200 ? 1.506 -15.106 -6.926 1.00 95.31 200 LEU A O 1
ATOM 1610 N N . ARG A 1 201 ? 2.699 -16.582 -8.111 1.00 93.88 201 ARG A N 1
ATOM 1611 C CA . ARG A 1 201 ? 1.565 -17.473 -8.386 1.00 93.88 201 ARG A CA 1
ATOM 1612 C C . ARG A 1 201 ? 1.150 -18.228 -7.118 1.00 93.88 201 ARG A C 1
ATOM 1614 O O . ARG A 1 201 ? 1.917 -18.412 -6.188 1.00 93.88 201 ARG A O 1
ATOM 1621 N N . GLY A 1 202 ? -0.106 -18.665 -7.078 1.00 89.00 202 GLY A N 1
ATOM 1622 C CA . GLY A 1 202 ? -0.702 -19.384 -5.941 1.00 89.00 202 GLY A CA 1
ATOM 1623 C C . GLY A 1 202 ? -1.258 -18.493 -4.823 1.00 89.00 202 GLY A C 1
ATOM 1624 O O . GLY A 1 202 ? -2.141 -18.933 -4.095 1.00 89.00 202 GLY A O 1
ATOM 1625 N N . PHE A 1 203 ? -0.851 -17.225 -4.739 1.00 93.50 203 PHE A N 1
ATOM 1626 C CA . PHE A 1 203 ? -1.363 -16.293 -3.728 1.00 93.50 203 PHE A CA 1
ATOM 1627 C C . PHE A 1 203 ? -2.676 -15.612 -4.145 1.00 93.50 203 PHE A C 1
ATOM 1629 O O . PHE A 1 203 ? -3.039 -15.587 -5.327 1.00 93.50 203 PHE A O 1
ATOM 1636 N N . LYS A 1 204 ? -3.373 -15.044 -3.157 1.00 94.19 204 LYS A N 1
ATOM 1637 C CA . LYS A 1 204 ? -4.573 -14.210 -3.302 1.00 94.19 204 LYS A CA 1
ATOM 1638 C C . LYS A 1 204 ? -4.314 -12.873 -2.613 1.00 94.19 204 LYS A C 1
ATOM 1640 O O . LYS A 1 204 ? -3.793 -12.866 -1.502 1.00 94.19 204 LYS A O 1
ATOM 1645 N N . VAL A 1 205 ? -4.713 -11.775 -3.254 1.00 97.62 205 VAL A N 1
ATOM 1646 C CA . VAL A 1 205 ? -4.579 -10.414 -2.708 1.00 97.62 205 VAL A CA 1
ATOM 1647 C C . VAL A 1 205 ? -5.791 -9.554 -3.032 1.00 97.62 205 VAL A C 1
ATOM 1649 O O . VAL A 1 205 ? -6.547 -9.856 -3.957 1.00 97.62 205 VAL A O 1
ATOM 1652 N N . ASP A 1 206 ? -5.983 -8.483 -2.269 1.00 98.25 206 ASP A N 1
ATOM 1653 C CA . ASP A 1 206 ? -7.111 -7.556 -2.405 1.00 98.25 206 ASP A CA 1
ATOM 1654 C C . ASP A 1 206 ? -6.769 -6.354 -3.286 1.00 98.25 206 ASP A C 1
ATOM 1656 O O . ASP A 1 206 ? -7.640 -5.816 -3.972 1.00 98.25 206 ASP A O 1
ATOM 1660 N N . ALA A 1 207 ? -5.496 -5.958 -3.314 1.00 98.50 207 ALA A N 1
ATOM 1661 C CA . ALA A 1 207 ? -5.018 -4.923 -4.212 1.00 98.50 207 ALA A CA 1
ATOM 1662 C C . ALA A 1 207 ? -3.550 -5.118 -4.603 1.00 98.50 207 ALA A C 1
ATOM 1664 O O . ALA A 1 207 ? -2.760 -5.708 -3.865 1.00 98.50 207 ALA A O 1
ATOM 1665 N N . VAL A 1 208 ? -3.191 -4.597 -5.774 1.00 98.69 208 VAL A N 1
ATOM 1666 C CA . VAL A 1 208 ? -1.814 -4.539 -6.263 1.00 98.69 208 VAL A CA 1
ATOM 1667 C C . VAL A 1 208 ? -1.522 -3.136 -6.786 1.00 98.69 208 VAL A C 1
ATOM 1669 O O . VAL A 1 208 ? -2.253 -2.602 -7.621 1.00 98.69 208 VAL A O 1
ATOM 1672 N N . TRP A 1 209 ? -0.406 -2.577 -6.347 1.00 98.75 209 TRP A N 1
ATOM 1673 C CA . TRP A 1 209 ? 0.245 -1.438 -6.968 1.00 98.75 209 TRP A CA 1
ATOM 1674 C C . TRP A 1 209 ? 1.480 -1.922 -7.726 1.00 98.75 209 TRP A C 1
ATOM 1676 O O . TRP A 1 209 ? 2.293 -2.636 -7.148 1.00 98.75 209 TRP A O 1
ATOM 1686 N N . VAL A 1 210 ? 1.652 -1.528 -8.988 1.00 98.69 210 VAL A N 1
ATOM 1687 C CA . VAL A 1 210 ? 2.934 -1.672 -9.694 1.00 98.69 210 VAL A CA 1
ATOM 1688 C C . VAL A 1 210 ? 3.504 -0.290 -9.982 1.00 98.69 210 VAL A C 1
ATOM 1690 O O . VAL A 1 210 ? 2.923 0.451 -10.776 1.00 98.69 210 VAL A O 1
ATOM 1693 N N . ASP A 1 211 ? 4.624 0.042 -9.345 1.00 98.19 211 ASP A N 1
ATOM 1694 C CA . ASP A 1 211 ? 5.383 1.254 -9.647 1.00 98.19 211 ASP A CA 1
ATOM 1695 C C . ASP A 1 211 ? 6.338 1.036 -10.817 1.00 98.19 211 ASP A C 1
ATOM 1697 O O . ASP A 1 211 ? 6.855 -0.068 -11.003 1.00 98.19 211 ASP A O 1
ATOM 1701 N N . GLU A 1 212 ? 6.570 2.090 -11.602 1.00 96.19 212 GLU A N 1
ATOM 1702 C CA . GLU A 1 212 ? 7.396 2.050 -12.814 1.00 96.19 212 GLU A CA 1
ATOM 1703 C C . GLU A 1 212 ? 6.957 0.922 -13.771 1.00 96.19 212 GLU A C 1
ATOM 1705 O O . GLU A 1 212 ? 7.765 0.186 -14.353 1.00 96.19 212 GLU A O 1
ATOM 1710 N N . ALA A 1 213 ? 5.638 0.775 -13.935 1.00 96.81 213 ALA A N 1
ATOM 1711 C CA . ALA A 1 213 ? 5.014 -0.341 -14.640 1.00 96.81 213 ALA A CA 1
ATOM 1712 C C . ALA A 1 213 ? 5.394 -0.403 -16.128 1.00 96.81 213 ALA A C 1
ATOM 1714 O O . ALA A 1 213 ? 5.305 -1.469 -16.736 1.00 96.81 213 ALA A O 1
ATOM 1715 N N . SER A 1 214 ? 5.866 0.705 -16.715 1.00 95.31 214 SER A N 1
ATOM 1716 C CA . SER A 1 214 ? 6.386 0.733 -18.089 1.00 95.31 214 SER A CA 1
ATOM 1717 C C . SER A 1 214 ? 7.613 -0.157 -18.296 1.00 95.31 214 SER A C 1
ATOM 1719 O O . SER A 1 214 ? 7.882 -0.551 -19.428 1.00 95.31 214 SER A O 1
ATOM 1721 N N . TYR A 1 215 ? 8.346 -0.481 -17.228 1.00 96.31 215 TYR A N 1
ATOM 1722 C CA . TYR A 1 215 ? 9.499 -1.382 -17.270 1.00 96.31 215 TYR A CA 1
ATOM 1723 C C . TYR A 1 215 ? 9.163 -2.808 -16.809 1.00 96.31 215 TYR A C 1
ATOM 1725 O O . TYR A 1 215 ? 10.023 -3.687 -16.858 1.00 96.31 215 TYR A O 1
ATOM 1733 N N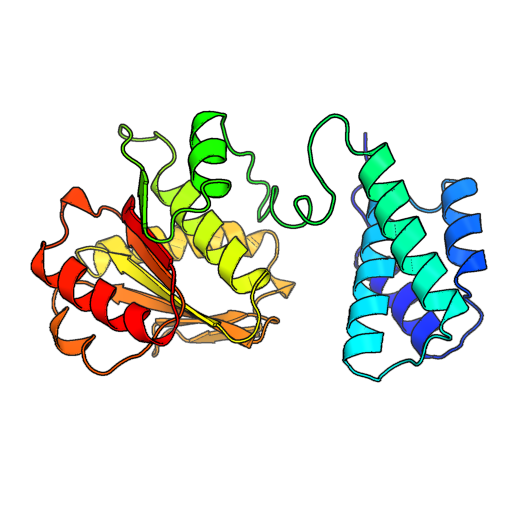 . ALA A 1 216 ? 7.937 -3.058 -16.342 1.00 97.00 216 ALA A N 1
ATOM 1734 C CA . ALA A 1 216 ? 7.530 -4.378 -15.882 1.00 97.00 216 ALA A CA 1
ATOM 1735 C C . ALA A 1 216 ? 7.221 -5.303 -17.076 1.00 97.00 216 ALA A C 1
ATOM 1737 O O . ALA A 1 216 ? 6.563 -4.881 -18.033 1.00 97.00 216 ALA A O 1
ATOM 1738 N N . PRO A 1 217 ? 7.615 -6.590 -17.030 1.00 95.81 217 PRO A N 1
ATOM 1739 C CA . PRO A 1 217 ? 7.211 -7.551 -18.046 1.00 95.81 217 PRO A CA 1
ATOM 1740 C C . PRO A 1 217 ? 5.687 -7.677 -18.099 1.00 95.81 217 PRO A C 1
ATOM 1742 O O . PRO A 1 217 ? 5.030 -7.848 -17.071 1.00 95.81 217 PRO A O 1
ATOM 1745 N N . ARG A 1 218 ? 5.110 -7.689 -19.304 1.00 96.31 218 ARG A N 1
ATOM 1746 C CA . ARG A 1 218 ? 3.662 -7.882 -19.485 1.00 96.31 218 ARG A CA 1
ATOM 1747 C C . ARG A 1 218 ? 3.148 -9.150 -18.791 1.00 96.31 218 ARG A C 1
ATOM 1749 O O . ARG A 1 218 ? 2.101 -9.107 -18.150 1.00 96.31 218 ARG A O 1
ATOM 1756 N N . ALA A 1 219 ? 3.906 -10.243 -18.871 1.00 97.75 219 ALA A N 1
ATOM 1757 C CA . ALA A 1 219 ? 3.572 -11.506 -18.215 1.00 97.75 219 ALA A CA 1
ATOM 1758 C C . ALA A 1 219 ? 3.439 -11.359 -16.687 1.00 97.75 219 ALA A C 1
ATOM 1760 O O . ALA A 1 219 ? 2.543 -11.952 -16.091 1.00 97.75 219 ALA A O 1
ATOM 1761 N N . ALA A 1 220 ? 4.256 -10.509 -16.052 1.00 97.75 220 ALA A N 1
ATOM 1762 C CA . ALA A 1 220 ? 4.140 -10.225 -14.624 1.00 97.75 220 ALA A CA 1
ATOM 1763 C C . ALA A 1 220 ? 2.799 -9.549 -14.298 1.00 97.75 220 ALA A C 1
ATOM 1765 O O . ALA A 1 220 ? 2.111 -9.951 -13.360 1.00 97.75 220 ALA A O 1
ATOM 1766 N N . ILE A 1 221 ? 2.375 -8.575 -15.112 1.00 97.69 221 ILE A N 1
ATOM 1767 C CA . ILE A 1 221 ? 1.073 -7.909 -14.952 1.00 97.69 221 ILE A CA 1
ATOM 1768 C C . ILE A 1 221 ? -0.080 -8.905 -15.123 1.00 97.69 221 ILE A C 1
ATOM 1770 O O . ILE A 1 221 ? -1.048 -8.873 -14.363 1.00 97.69 221 ILE A O 1
ATOM 1774 N N . GLU A 1 222 ? 0.016 -9.816 -16.091 1.00 96.94 222 GLU A N 1
ATOM 1775 C CA . GLU A 1 222 ? -0.976 -10.876 -16.297 1.00 96.94 222 GLU A CA 1
ATOM 1776 C C . GLU A 1 222 ? -1.059 -11.810 -15.081 1.00 96.94 222 GLU A C 1
ATOM 1778 O O . GLU A 1 222 ? -2.161 -12.082 -14.599 1.00 96.94 222 GLU A O 1
ATOM 1783 N N . VAL A 1 223 ? 0.081 -12.211 -14.505 1.00 97.69 223 VAL A N 1
ATOM 1784 C CA . VAL A 1 223 ? 0.118 -12.992 -13.259 1.00 97.69 223 VAL A CA 1
ATOM 1785 C C . VAL A 1 223 ? -0.568 -12.249 -12.119 1.00 97.69 223 VAL A C 1
ATOM 1787 O O . VAL A 1 223 ? -1.475 -12.814 -11.501 1.00 97.69 223 VAL A O 1
ATOM 1790 N N . LEU A 1 224 ? -0.213 -10.985 -11.880 1.00 97.69 224 LEU A N 1
ATOM 1791 C CA . LEU A 1 224 ? -0.796 -10.162 -10.815 1.00 97.69 224 LEU A CA 1
ATOM 1792 C C . LEU A 1 224 ? -2.315 -10.016 -10.966 1.00 97.69 224 LEU A C 1
ATOM 1794 O O . LEU A 1 224 ? -3.053 -10.186 -9.996 1.00 97.69 224 LEU A O 1
ATOM 1798 N N . ARG A 1 225 ? -2.808 -9.798 -12.192 1.00 96.12 225 ARG A N 1
ATOM 1799 C CA . ARG A 1 225 ? -4.251 -9.708 -12.470 1.00 96.12 225 ARG A CA 1
ATOM 1800 C C . ARG A 1 225 ? -5.006 -10.961 -12.040 1.00 96.12 225 ARG A C 1
ATOM 1802 O O . ARG A 1 225 ? -6.096 -10.838 -11.487 1.00 96.12 225 ARG A O 1
ATOM 1809 N N . THR A 1 226 ? -4.435 -12.152 -12.233 1.00 95.88 226 THR A N 1
ATOM 1810 C CA . THR A 1 226 ? -5.087 -13.398 -11.787 1.00 95.88 226 THR A CA 1
ATOM 1811 C C . THR A 1 226 ? -5.173 -13.526 -10.263 1.00 95.88 226 THR A C 1
ATOM 1813 O O . THR A 1 226 ? -6.051 -14.228 -9.764 1.00 95.88 226 THR A O 1
ATOM 1816 N N . ARG A 1 227 ? -4.300 -12.848 -9.499 1.00 96.38 227 ARG A N 1
ATOM 1817 C CA . ARG A 1 227 ? -4.318 -12.893 -8.021 1.00 96.38 227 ARG A CA 1
ATOM 1818 C C . ARG A 1 227 ? -5.489 -12.102 -7.427 1.00 96.38 227 ARG A C 1
ATOM 1820 O O . ARG A 1 227 ? -5.883 -12.355 -6.292 1.00 96.38 227 ARG A O 1
ATOM 1827 N N . LEU A 1 228 ? -6.052 -11.186 -8.219 1.00 96.94 228 LEU A N 1
ATOM 1828 C CA . LEU A 1 228 ? -7.159 -10.295 -7.863 1.00 96.94 228 LEU A CA 1
ATOM 1829 C C . LEU A 1 228 ? -8.538 -10.845 -8.271 1.00 96.94 228 LEU A C 1
ATOM 1831 O O . LEU A 1 228 ? -9.566 -10.244 -7.957 1.00 96.94 228 LEU A O 1
ATOM 1835 N N . SER A 1 229 ? -8.596 -11.957 -9.015 1.00 92.75 229 SER A N 1
ATOM 1836 C CA . SER A 1 229 ? -9.855 -12.466 -9.578 1.00 92.75 229 SER A CA 1
ATOM 1837 C C . SER A 1 229 ? -10.857 -12.881 -8.501 1.00 92.75 229 SER A C 1
ATOM 1839 O O . SER A 1 229 ? -12.026 -12.524 -8.596 1.00 92.75 229 SER A O 1
ATOM 1841 N N . SER A 1 230 ? -10.406 -13.582 -7.457 1.00 89.19 230 SER A N 1
ATOM 1842 C CA . SER A 1 230 ? -11.287 -14.096 -6.396 1.00 89.19 230 SER A CA 1
ATOM 1843 C C . SER A 1 230 ? -11.706 -13.044 -5.365 1.00 89.19 230 SER A C 1
ATOM 1845 O O . SER A 1 230 ? -12.701 -13.235 -4.673 1.00 89.19 230 SER A O 1
ATOM 1847 N N . THR A 1 231 ? -10.959 -11.944 -5.240 1.00 90.62 231 THR A N 1
ATOM 1848 C CA . THR A 1 231 ? -11.267 -10.818 -4.338 1.00 90.62 231 THR A CA 1
ATOM 1849 C C . THR A 1 231 ? -12.087 -9.726 -4.999 1.00 90.62 231 THR A C 1
ATOM 1851 O O . THR A 1 231 ? -12.498 -8.791 -4.322 1.00 90.62 231 THR A O 1
ATOM 1854 N N . MET A 1 232 ? -12.276 -9.795 -6.320 1.00 93.12 232 MET A N 1
ATOM 1855 C CA . MET A 1 232 ? -12.669 -8.632 -7.116 1.00 93.12 232 MET A CA 1
ATOM 1856 C C . MET A 1 232 ? -11.740 -7.424 -6.880 1.00 93.12 232 MET A C 1
ATOM 1858 O O . MET A 1 232 ? -12.156 -6.275 -7.002 1.00 93.12 232 MET A O 1
ATOM 1862 N N . GLY A 1 233 ? -10.463 -7.699 -6.596 1.00 94.62 233 GLY A N 1
ATOM 1863 C CA . GLY A 1 233 ? -9.495 -6.715 -6.135 1.00 94.62 233 GLY A CA 1
ATOM 1864 C C . GLY A 1 233 ? -9.096 -5.665 -7.171 1.00 94.62 233 GLY A C 1
ATOM 1865 O O . GLY A 1 233 ? -9.458 -5.745 -8.357 1.00 94.62 233 GLY A O 1
ATOM 1866 N N . LEU A 1 234 ? -8.327 -4.689 -6.688 1.00 97.75 234 LEU A N 1
ATOM 1867 C CA . LEU A 1 234 ? -7.891 -3.503 -7.422 1.00 97.75 234 LEU A CA 1
ATOM 1868 C C . LEU A 1 234 ? -6.460 -3.644 -7.960 1.00 97.75 234 LEU A C 1
ATOM 1870 O O . LEU A 1 234 ? -5.601 -4.258 -7.335 1.00 97.75 234 LEU A O 1
ATOM 1874 N N . LEU A 1 235 ? -6.191 -3.032 -9.109 1.00 98.31 235 LEU A N 1
ATOM 1875 C CA . LEU A 1 235 ? -4.848 -2.887 -9.670 1.00 98.31 235 LEU A CA 1
ATOM 1876 C C . LEU A 1 235 ? -4.638 -1.428 -10.049 1.00 98.31 235 LEU A C 1
ATOM 1878 O O . LEU A 1 235 ? -5.466 -0.855 -10.761 1.00 98.31 235 LEU A O 1
ATOM 1882 N N . TRP A 1 236 ? -3.522 -0.837 -9.647 1.00 97.81 236 TRP A N 1
ATOM 1883 C CA . TRP A 1 236 ? -3.080 0.427 -10.224 1.00 97.81 236 TRP A CA 1
ATOM 1884 C C . TRP A 1 236 ? -1.631 0.365 -10.684 1.00 97.81 236 TRP A C 1
ATOM 1886 O O . TRP A 1 236 ? -0.776 -0.238 -10.038 1.00 97.81 236 TRP A O 1
ATOM 1896 N N . LEU A 1 237 ? -1.386 0.976 -11.841 1.00 97.81 237 LEU A N 1
ATOM 1897 C CA . LEU A 1 237 ? -0.090 1.032 -12.507 1.00 97.81 237 LEU A CA 1
ATOM 1898 C C . LEU A 1 237 ? 0.365 2.492 -12.575 1.00 97.81 237 LEU A C 1
ATOM 1900 O O . LEU A 1 237 ? -0.417 3.345 -13.013 1.00 97.81 237 LEU A O 1
ATOM 1904 N N . THR A 1 238 ? 1.595 2.771 -12.148 1.00 94.69 238 THR A N 1
ATOM 1905 C CA . THR A 1 238 ? 2.210 4.111 -12.180 1.00 94.69 238 THR A CA 1
ATOM 1906 C C . THR A 1 238 ? 3.486 4.155 -13.003 1.00 94.69 238 THR A C 1
ATOM 1908 O O . THR A 1 238 ? 4.100 3.090 -13.235 1.00 94.69 238 THR A O 1
#

Sequence (238 aa):
MSRKPDRKKVKEIVNAFLAKERISLEDIDTRLEKGEFNAETVRLILGELNRAAERKQIEFTAKQRNKLLRQKQELETRYNDGASAETIFVDNIGGYKAFGKQRLFHHSPCRFRIVIAGVRGGKTFSGAYETLRFALEESGRTVWVCAPTYKMVGVAEKEIENLLNGIEEVVVERSKKEKKITLISGSTIQFHSLENYDALRGFKVDAVWVDEASYAPRAAIEVLRTRLSSTMGLLWLT

Foldseek 3Di:
DDDPDDVVVLVVLLVCVLVVHPDDPVNLVVCVVVVVDPLVSSLSNLVVNVVCVVVVSDDDDPVRVVVSVVSLQVSQVVVPPPDGVVCVVQCQQLHDHDDPVLVCQLPDPDQEAEDDDDDVPCPLLSLLSSQVSCQVSAAQFEEEEEEQAPVVLVVSVVSNVSSCVSVVQQWPDDDPPQQWTAGPSRYIYHYDYLPPLVVVPPAAGQEYEYEPCVNHDPVSVVRVVVNNPVNVHGYYYD

pLDDT: mean 77.1, std 18.81, range [32.25, 98.75]